Protein AF-A0A4W5M5T9-F1 (afdb_monomer_lite)

Foldseek 3Di:
DDPLQVVLLVQLLVCVVPPNPSSLVSQLPHPQNVSCVVNLVPDPLDLVSLLSQLLSLLVVLVCVVPVQPPDPDRCNVVDDSVVSSVVSLVVPVVDDDDDPSSVVSNVSSVVSVLLSVLLVLQVVCVVVVLPGDSVCCSPPLVSVLVSLLVQLLDPDPVSVVSSVVSCVVSVPDLLSNLLSNLLSLQAPPPDDLVVSVVVCVVVVSCVRNLVCLLVSVVSCVPRRVVRDFLQPLSNQLVSLVSSVSSVNQVNDPAPAGSVNSNVCSVQCVVQWHRQRNCQLQPQAHPNLVSCLVGDAPRCLQVVQVSQQRGFGHVGGTGHSVNSVVSNVVCCVPPNHPVVPDDPDD

Secondary structure (DSSP, 8-state):
--HHHHHHHHHHHHHTTT-HHHHHHHHHT-SSGGGGHHHHTTS---HHHHHHHHHHHHHHHHHHHS-GGGSTT-GGGGS-HHHHHHHHHHHHHH-----HHHHHHHHHHHHHHHHHHHHHHHHHHHHTT----HHHHHH-HHHHHHHHHHHHS-S-HHHHHHHHHHHHHTT--HHHHHHHHHHHHHHTS---HHHHHHHHHHTTTHHHHTT-HHHHHHHIIIIITTTS-TT-HHHHHHHHHHHHHTTGGGT--SSS-HHHHHHHHHHHTTT-SS--HHHHS-SSS-HHHHHGGG--TTTHHHHHTTGGGSB-TTSSB--HHHHHHHHHHHHHHH--TTT------

Sequence (345 aa):
MFPATEVLLQLASDAFPRDMTLALAYLLALPQVLDANRCFEKQSHSALSLQLAAYYYSLQIYNHLVPCLKANTHTLYRADPKELIRLVTQHVTAHSDWPADVEELIGQLQVYNERLTDLTQARVLQGLGRGVDIKRFSSDTHYKKHTILGLTETLDDSVWRISLSLAQRYSIPLWDIYMTHLEYLFTDSGLSTKDIEARVDTLALFDSLKSQPESFHSHMSKYVLTTVEGTDLPRLLYYYALLEECGCGSYCSSIITPDTHIKLLKKLRSVTTGLDYRKMTDEVSDPLVALEPVLTSQNVLSISKLANRLPRPGGGVVSASAVHATWLGKLFWRGDPQVFIYLPG

Structure (mmCIF, N/CA/C/O backbone):
data_AF-A0A4W5M5T9-F1
#
_entry.id   AF-A0A4W5M5T9-F1
#
loop_
_atom_site.group_PDB
_atom_site.id
_atom_site.type_symbol
_atom_site.label_atom_id
_atom_site.label_alt_id
_atom_site.label_comp_id
_atom_site.label_asym_id
_atom_site.label_entity_id
_atom_site.label_seq_id
_atom_site.pdbx_PDB_ins_code
_atom_site.Cartn_x
_atom_site.Cartn_y
_atom_site.Cartn_z
_atom_site.occupancy
_atom_site.B_iso_or_equiv
_atom_site.auth_seq_id
_atom_site.auth_comp_id
_atom_site.auth_asym_id
_atom_site.auth_atom_id
_atom_site.pdbx_PDB_model_num
ATOM 1 N N . MET A 1 1 ? 37.016 18.968 -31.644 1.00 50.75 1 MET A N 1
ATOM 2 C CA . MET A 1 1 ? 35.672 18.709 -32.200 1.00 50.75 1 MET A CA 1
ATOM 3 C C . MET A 1 1 ? 35.821 18.636 -33.714 1.00 50.75 1 MET A C 1
ATOM 5 O O . MET A 1 1 ? 36.300 19.603 -34.294 1.00 50.75 1 MET A O 1
ATOM 9 N N . PHE A 1 2 ? 35.558 17.483 -34.333 1.00 61.50 2 PHE A N 1
ATOM 10 C CA . PHE A 1 2 ? 35.730 17.317 -35.781 1.00 61.50 2 PHE A CA 1
ATOM 11 C C . PHE A 1 2 ? 34.498 17.873 -36.516 1.00 61.50 2 PHE A C 1
ATOM 13 O O . PHE A 1 2 ? 33.386 17.489 -36.158 1.00 61.50 2 PHE A O 1
ATOM 20 N N . PRO A 1 3 ? 34.650 18.722 -37.553 1.00 68.75 3 PRO A N 1
ATOM 21 C CA . PRO A 1 3 ? 33.516 19.251 -38.322 1.00 68.75 3 PRO A CA 1
ATOM 22 C C . PRO A 1 3 ? 32.615 18.149 -38.897 1.00 68.75 3 PRO A C 1
ATOM 24 O O . PRO A 1 3 ? 31.402 18.308 -38.975 1.00 68.75 3 PRO A O 1
ATOM 27 N N . ALA A 1 4 ? 33.211 17.003 -39.241 1.00 82.81 4 ALA A N 1
ATOM 28 C CA . ALA A 1 4 ? 32.500 15.835 -39.747 1.00 82.81 4 ALA A CA 1
ATOM 29 C C . ALA A 1 4 ? 31.521 15.229 -38.724 1.00 82.81 4 ALA A C 1
ATOM 31 O O . ALA A 1 4 ? 30.466 14.749 -39.124 1.00 82.81 4 ALA A O 1
ATOM 32 N N . THR A 1 5 ? 31.821 15.289 -37.420 1.00 88.62 5 THR A N 1
ATOM 33 C CA . THR A 1 5 ? 30.943 14.754 -36.367 1.00 88.62 5 THR A CA 1
ATOM 34 C C . THR A 1 5 ? 29.612 15.503 -36.323 1.00 88.62 5 THR A C 1
ATOM 36 O O . THR A 1 5 ? 28.560 14.874 -36.325 1.00 88.62 5 THR A O 1
ATOM 39 N N . GLU A 1 6 ? 29.634 16.839 -36.336 1.00 89.81 6 GLU A N 1
ATOM 40 C CA . GLU A 1 6 ? 28.400 17.641 -36.312 1.00 89.81 6 GLU A CA 1
ATOM 41 C C . GLU A 1 6 ? 27.557 17.425 -37.573 1.00 89.81 6 GLU A C 1
ATOM 43 O O . GLU A 1 6 ? 26.337 17.306 -37.488 1.00 89.81 6 GLU A O 1
ATOM 48 N N . VAL A 1 7 ? 28.207 17.304 -38.738 1.00 91.75 7 VAL A N 1
ATOM 49 C CA . VAL A 1 7 ? 27.519 17.008 -40.002 1.00 91.75 7 VAL A CA 1
ATOM 50 C C . VAL A 1 7 ? 26.844 15.637 -39.943 1.00 91.75 7 VAL A C 1
ATOM 52 O O . VAL A 1 7 ? 25.669 15.532 -40.282 1.00 91.75 7 VAL A O 1
ATOM 55 N N . LEU A 1 8 ? 27.540 14.597 -39.472 1.00 93.38 8 LEU A N 1
ATOM 56 C CA . LEU A 1 8 ? 26.969 13.252 -39.341 1.00 93.38 8 LEU A CA 1
ATOM 57 C C . LEU A 1 8 ? 25.811 13.208 -38.336 1.00 93.38 8 LEU A C 1
ATOM 59 O O . LEU A 1 8 ? 24.793 12.583 -38.618 1.00 93.38 8 LEU A O 1
ATOM 63 N N . LEU A 1 9 ? 25.922 13.903 -37.199 1.00 92.88 9 LEU A N 1
ATOM 64 C CA . LEU A 1 9 ? 24.844 13.987 -36.208 1.00 92.88 9 LEU A CA 1
ATOM 65 C C . LEU A 1 9 ? 23.609 14.722 -36.747 1.00 92.88 9 LEU A C 1
ATOM 67 O O . LEU A 1 9 ? 22.479 14.314 -36.459 1.00 92.88 9 LEU A O 1
ATOM 71 N N . GLN A 1 10 ? 23.811 15.784 -37.532 1.00 91.69 10 GLN A N 1
ATOM 72 C CA . GLN A 1 10 ? 22.720 16.512 -38.177 1.00 91.69 10 GLN A CA 1
ATOM 73 C C . GLN A 1 10 ? 22.044 15.648 -39.248 1.00 91.69 10 GLN A C 1
ATOM 75 O O . GLN A 1 10 ? 20.827 15.491 -39.218 1.00 91.69 10 GLN A O 1
ATOM 80 N N . LEU A 1 11 ? 22.827 15.005 -40.122 1.00 93.31 11 LEU A N 1
ATOM 81 C CA . LEU A 1 11 ? 22.313 14.085 -41.141 1.00 93.31 11 LEU A CA 1
ATOM 82 C C . LEU A 1 11 ? 21.548 12.910 -40.520 1.00 93.31 11 LEU A C 1
ATOM 84 O O . LEU A 1 11 ? 20.473 12.556 -41.000 1.00 93.31 11 LEU A O 1
ATOM 88 N N . ALA A 1 12 ? 22.062 12.334 -39.429 1.00 92.94 12 ALA A N 1
ATOM 89 C CA . ALA A 1 12 ? 21.373 11.286 -38.683 1.00 92.94 12 ALA A CA 1
ATOM 90 C C . ALA A 1 12 ? 20.037 11.781 -38.113 1.00 92.94 12 ALA A C 1
ATOM 92 O O . ALA A 1 12 ? 19.029 11.091 -38.247 1.00 92.94 12 ALA A O 1
ATOM 93 N N . SER A 1 13 ? 20.014 12.983 -37.527 1.00 90.44 13 SER A N 1
ATOM 94 C CA . SER A 1 13 ? 18.800 13.578 -36.952 1.00 90.44 13 SER A CA 1
ATOM 95 C C . SER A 1 13 ? 17.737 13.873 -38.013 1.00 90.44 13 SER A C 1
ATOM 97 O O . SER A 1 13 ? 16.559 13.605 -37.784 1.00 90.44 13 SER A O 1
ATOM 99 N N . ASP A 1 14 ? 18.151 14.373 -39.179 1.00 91.00 14 ASP A N 1
ATOM 100 C CA . ASP A 1 14 ? 17.257 14.698 -40.294 1.00 91.00 14 ASP A CA 1
ATOM 101 C C . ASP A 1 14 ? 16.721 13.436 -40.992 1.00 91.00 14 ASP A C 1
ATOM 103 O O . ASP A 1 14 ? 15.571 13.408 -41.445 1.00 91.00 14 ASP A O 1
ATOM 107 N N . ALA A 1 15 ? 17.531 12.372 -41.056 1.00 92.12 15 ALA A N 1
ATOM 108 C CA . ALA A 1 15 ? 17.136 11.079 -41.610 1.00 92.12 15 ALA A CA 1
ATOM 109 C C . ALA A 1 15 ? 16.221 10.288 -40.663 1.00 92.12 15 ALA A C 1
ATOM 111 O O . ALA A 1 15 ? 15.309 9.614 -41.136 1.00 92.12 15 ALA A O 1
ATOM 112 N N . PHE A 1 16 ? 16.398 10.407 -39.344 1.00 87.94 16 PHE A N 1
ATOM 113 C CA . PHE A 1 16 ? 15.690 9.621 -38.324 1.00 87.94 16 PHE A CA 1
ATOM 114 C C . PHE A 1 16 ? 14.165 9.476 -38.521 1.00 87.94 16 PHE A C 1
ATOM 116 O O . PHE A 1 16 ? 13.667 8.351 -38.430 1.00 87.94 16 PHE A O 1
ATOM 123 N N . PRO A 1 17 ? 13.388 10.546 -38.806 1.00 84.94 17 PRO A N 1
ATOM 124 C CA . PRO A 1 17 ? 11.941 10.424 -38.992 1.00 84.94 17 PRO A CA 1
ATOM 125 C C . PRO A 1 17 ? 11.520 9.766 -40.318 1.00 84.94 17 PRO A C 1
ATOM 127 O O . PRO A 1 17 ? 10.343 9.444 -40.469 1.00 84.94 17 PRO A O 1
ATOM 130 N N . ARG A 1 18 ? 12.430 9.605 -41.290 1.00 88.06 18 ARG A N 1
ATOM 131 C CA . ARG A 1 18 ? 12.118 9.160 -42.664 1.00 88.06 18 ARG A CA 1
ATOM 132 C C . ARG A 1 18 ? 12.785 7.839 -43.042 1.00 88.06 18 ARG A C 1
ATOM 134 O O . ARG A 1 18 ? 12.160 7.024 -43.710 1.00 88.06 18 ARG A O 1
ATOM 141 N N . ASP A 1 19 ? 14.032 7.642 -42.626 1.00 91.38 19 ASP A N 1
ATOM 142 C CA . ASP A 1 19 ? 14.858 6.480 -42.941 1.00 91.38 19 ASP A CA 1
ATOM 143 C C . ASP A 1 19 ? 15.819 6.178 -41.780 1.00 91.38 19 ASP A C 1
ATOM 145 O O . ASP A 1 19 ? 16.870 6.800 -41.604 1.00 91.38 19 ASP A O 1
ATOM 149 N N . MET A 1 20 ? 15.444 5.189 -40.970 1.00 88.00 20 MET A N 1
ATOM 150 C CA . MET A 1 20 ? 16.225 4.782 -39.803 1.00 88.00 20 MET A CA 1
ATOM 151 C C . MET A 1 20 ? 17.463 3.969 -40.157 1.00 88.00 20 MET A C 1
ATOM 153 O O . MET A 1 20 ? 18.418 3.954 -39.383 1.00 88.00 20 MET A O 1
ATOM 157 N N . THR A 1 21 ? 17.470 3.303 -41.311 1.00 89.75 21 THR A N 1
ATOM 158 C CA . THR A 1 21 ? 18.642 2.565 -41.780 1.00 89.75 21 THR A CA 1
ATOM 159 C C . THR A 1 21 ? 19.729 3.547 -42.196 1.00 89.75 21 THR A C 1
ATOM 161 O O . THR A 1 21 ? 20.884 3.382 -41.804 1.00 89.75 21 THR A O 1
ATOM 164 N N . LEU A 1 22 ? 19.353 4.609 -42.910 1.00 93.06 22 LEU A N 1
ATOM 165 C CA . LEU A 1 22 ? 20.263 5.691 -43.264 1.00 93.06 22 LEU A CA 1
ATOM 166 C C . LEU A 1 22 ? 20.738 6.463 -42.024 1.00 93.06 22 LEU A C 1
ATOM 168 O O . LEU A 1 22 ? 21.934 6.719 -41.888 1.00 93.06 22 LEU A O 1
ATOM 172 N N . ALA A 1 23 ? 19.835 6.770 -41.087 1.00 92.50 23 ALA A N 1
ATOM 173 C CA . ALA A 1 23 ? 20.210 7.393 -39.820 1.00 92.50 23 ALA A CA 1
ATOM 174 C C . ALA A 1 23 ? 21.226 6.536 -39.047 1.00 92.50 23 ALA A C 1
ATOM 176 O O . ALA A 1 23 ? 22.254 7.046 -38.605 1.00 92.50 23 ALA A O 1
ATOM 177 N N . LEU A 1 24 ? 20.988 5.224 -38.945 1.00 92.25 24 LEU A N 1
ATOM 178 C CA . LEU A 1 24 ? 21.917 4.290 -38.314 1.00 92.25 24 LEU A CA 1
ATOM 179 C C . LEU A 1 24 ? 23.272 4.260 -39.030 1.00 92.25 24 LEU A C 1
ATOM 181 O O . LEU A 1 24 ? 24.299 4.243 -38.361 1.00 92.25 24 LEU A O 1
ATOM 185 N N . ALA A 1 25 ? 23.296 4.291 -40.365 1.00 92.12 25 ALA A N 1
ATOM 186 C CA . ALA A 1 25 ? 24.540 4.326 -41.130 1.00 92.12 25 ALA A CA 1
ATOM 187 C C . ALA A 1 25 ? 25.377 5.579 -40.815 1.00 92.12 25 ALA A C 1
ATOM 189 O O . ALA A 1 25 ? 26.587 5.468 -40.618 1.00 92.12 25 ALA A O 1
ATOM 190 N N . TYR A 1 26 ? 24.744 6.752 -40.696 1.00 94.12 26 TYR A N 1
ATOM 191 C CA . TYR A 1 26 ? 25.433 7.976 -40.274 1.00 94.12 26 TYR A CA 1
ATOM 192 C C . TYR A 1 26 ? 25.963 7.888 -38.839 1.00 94.12 26 TYR A C 1
ATOM 194 O O . TYR A 1 26 ? 27.080 8.334 -38.582 1.00 94.12 26 TYR A O 1
ATOM 202 N N . LEU A 1 27 ? 25.205 7.279 -37.920 1.00 94.12 27 LEU A N 1
ATOM 203 C CA . LEU A 1 27 ? 25.645 7.072 -36.537 1.00 94.12 27 LEU A CA 1
ATOM 204 C C . LEU A 1 27 ? 26.811 6.078 -36.441 1.00 94.12 27 LEU A C 1
ATOM 206 O O . LEU A 1 27 ? 27.755 6.313 -35.696 1.00 94.12 27 LEU A O 1
ATOM 210 N N . LEU A 1 28 ? 26.789 4.991 -37.218 1.00 91.88 28 LEU A N 1
ATOM 211 C CA . LEU A 1 28 ? 27.887 4.017 -37.278 1.00 91.88 28 LEU A CA 1
ATOM 212 C C . LEU A 1 28 ? 29.172 4.611 -37.876 1.00 91.88 28 LEU A C 1
ATOM 214 O O . LEU A 1 28 ? 30.255 4.110 -37.593 1.00 91.88 28 LEU A O 1
ATOM 218 N N . ALA A 1 29 ? 29.062 5.674 -38.679 1.00 91.94 29 ALA A N 1
ATOM 219 C CA . ALA A 1 29 ? 30.199 6.389 -39.255 1.00 91.94 29 ALA A CA 1
ATOM 220 C C . ALA A 1 29 ? 30.823 7.434 -38.308 1.00 91.94 29 ALA A C 1
ATOM 222 O O . ALA A 1 29 ? 31.781 8.109 -38.694 1.00 91.94 29 ALA A O 1
ATOM 223 N N . LEU A 1 30 ? 30.289 7.609 -37.091 1.00 91.62 30 LEU A N 1
ATOM 224 C CA . LEU A 1 30 ? 30.818 8.578 -36.134 1.00 91.62 30 LEU A CA 1
ATOM 225 C C . LEU A 1 30 ? 32.242 8.200 -35.689 1.00 91.62 30 LEU A C 1
ATOM 227 O O . LEU A 1 30 ? 32.473 7.054 -35.306 1.00 91.62 30 LEU A O 1
ATOM 231 N N . PRO A 1 31 ? 33.188 9.162 -35.656 1.00 87.44 31 PRO A N 1
ATOM 232 C CA . PRO A 1 31 ? 34.538 8.909 -35.150 1.00 87.44 31 PRO A CA 1
ATOM 233 C C . PRO A 1 31 ? 34.566 8.506 -33.672 1.00 87.44 31 PRO A C 1
ATOM 235 O O . PRO A 1 31 ? 35.445 7.755 -33.265 1.00 87.44 31 PRO A O 1
ATOM 238 N N . GLN A 1 32 ? 33.618 9.023 -32.882 1.00 90.00 32 GLN A N 1
ATOM 239 C CA . GLN A 1 32 ? 33.448 8.689 -31.474 1.00 90.00 32 GLN A CA 1
ATOM 240 C C . GLN A 1 32 ? 32.067 8.076 -31.253 1.00 90.00 32 GLN A C 1
ATOM 242 O O . GLN A 1 32 ? 31.043 8.733 -31.435 1.00 90.00 32 GLN A O 1
ATOM 247 N N . VAL A 1 33 ? 32.045 6.812 -30.830 1.00 91.94 33 VAL A N 1
ATOM 248 C CA . VAL A 1 33 ? 30.826 5.988 -30.759 1.00 91.94 33 VAL A CA 1
ATOM 249 C C . VAL A 1 33 ? 29.768 6.593 -29.829 1.00 91.94 33 VAL A C 1
ATOM 251 O O . VAL A 1 33 ? 28.572 6.549 -30.130 1.00 91.94 33 VAL A O 1
ATOM 254 N N . LEU A 1 34 ? 30.200 7.187 -28.716 1.00 93.12 34 LEU A N 1
ATOM 255 C CA . LEU A 1 34 ? 29.316 7.768 -27.704 1.00 93.12 34 LEU A CA 1
ATOM 256 C C . LEU A 1 34 ? 28.638 9.073 -28.140 1.00 93.12 34 LEU A C 1
ATOM 258 O O . LEU A 1 34 ? 27.598 9.417 -27.578 1.00 93.12 34 LEU A O 1
ATOM 262 N N . ASP A 1 35 ? 29.146 9.761 -29.171 1.00 93.19 35 ASP A N 1
ATOM 263 C CA . ASP A 1 35 ? 28.518 10.988 -29.682 1.00 93.19 35 ASP A CA 1
ATOM 264 C C . ASP A 1 35 ? 27.102 10.731 -30.223 1.00 93.19 35 ASP A C 1
ATOM 266 O O . ASP A 1 35 ? 26.281 11.650 -30.266 1.00 93.19 35 ASP A O 1
ATOM 270 N N . ALA A 1 36 ? 26.776 9.477 -30.565 1.00 93.06 36 ALA A N 1
ATOM 271 C CA . ALA A 1 36 ? 25.442 9.066 -30.996 1.00 93.06 36 ALA A CA 1
ATOM 272 C C . ALA A 1 36 ? 24.338 9.414 -29.979 1.00 93.06 36 ALA A C 1
ATOM 274 O O . ALA A 1 36 ? 23.204 9.684 -30.382 1.00 93.06 36 ALA A O 1
ATOM 275 N N . ASN A 1 37 ? 24.661 9.506 -28.681 1.00 91.94 37 ASN A N 1
ATOM 276 C CA . ASN A 1 37 ? 23.717 9.951 -27.652 1.00 91.94 37 ASN A CA 1
ATOM 277 C C . ASN A 1 37 ? 23.141 11.334 -27.939 1.00 91.94 37 ASN A C 1
ATOM 279 O O . ASN A 1 37 ? 21.941 11.542 -27.782 1.00 91.94 37 ASN A O 1
ATOM 283 N N . ARG A 1 38 ? 23.953 12.255 -28.469 1.00 90.94 38 ARG A N 1
ATOM 284 C CA . ARG A 1 38 ? 23.501 13.609 -28.826 1.00 90.94 38 ARG A CA 1
ATOM 285 C C . ARG A 1 38 ? 22.416 13.591 -29.901 1.00 90.94 38 ARG A C 1
ATOM 287 O O . ARG A 1 38 ? 21.638 14.539 -29.991 1.00 90.94 38 ARG A O 1
ATOM 294 N N . CYS A 1 39 ? 22.383 12.549 -30.734 1.00 91.38 39 CYS A N 1
ATOM 295 C CA . CYS A 1 39 ? 21.305 12.317 -31.686 1.00 91.38 39 CYS A CA 1
ATOM 296 C C . CYS A 1 39 ? 20.103 11.680 -30.983 1.00 91.38 39 CYS A C 1
ATOM 298 O O . CYS A 1 39 ? 19.017 12.249 -31.037 1.00 91.38 39 CYS A O 1
ATOM 300 N N . PHE A 1 40 ? 20.286 10.546 -30.295 1.00 91.25 40 PHE A N 1
ATOM 301 C CA . PHE A 1 40 ? 19.192 9.800 -29.658 1.00 91.25 40 PHE A CA 1
ATOM 302 C C . PHE A 1 40 ? 18.423 10.606 -28.601 1.00 91.25 40 PHE A C 1
ATOM 304 O O . PHE A 1 40 ? 17.202 10.491 -28.526 1.00 91.25 40 PHE A O 1
ATOM 311 N N . GLU A 1 41 ? 19.096 11.465 -27.834 1.00 87.12 41 GLU A N 1
ATOM 312 C CA . GLU A 1 41 ? 18.471 12.336 -26.828 1.00 87.12 41 GLU A CA 1
ATOM 313 C C . GLU A 1 41 ? 17.586 13.429 -27.435 1.00 87.12 41 GLU A C 1
ATOM 315 O O . GLU A 1 41 ? 16.629 13.868 -26.800 1.00 87.12 41 GLU A O 1
ATOM 320 N N . LYS A 1 42 ? 17.869 13.856 -28.672 1.00 86.31 42 LYS A N 1
ATOM 321 C CA . LYS A 1 42 ? 17.029 14.819 -29.401 1.00 86.31 42 LYS A CA 1
ATOM 322 C C . LYS A 1 42 ? 15.798 14.165 -30.025 1.00 86.31 42 LYS A C 1
ATOM 324 O O . LYS A 1 42 ? 14.851 14.867 -30.378 1.00 86.31 42 LYS A O 1
ATOM 329 N N . GLN A 1 43 ? 15.811 12.843 -30.202 1.00 83.06 43 GLN A N 1
ATOM 330 C CA . GLN A 1 43 ? 14.704 12.129 -30.827 1.00 83.06 43 GLN A CA 1
ATOM 331 C C . GLN A 1 43 ? 13.530 11.958 -29.867 1.00 83.06 43 GLN A C 1
ATOM 333 O O . GLN A 1 43 ? 13.672 11.922 -28.646 1.00 83.06 43 GLN A O 1
ATOM 338 N N . SER A 1 44 ? 12.336 11.780 -30.435 1.00 70.88 44 SER A N 1
ATOM 339 C CA . SER A 1 44 ? 11.172 11.388 -29.640 1.00 70.88 44 SER A CA 1
ATOM 340 C C . SER A 1 44 ? 11.444 10.073 -28.892 1.00 70.88 44 SER A C 1
ATOM 342 O O . SER A 1 44 ? 11.972 9.120 -29.474 1.00 70.88 44 SER A O 1
ATOM 344 N N . HIS A 1 45 ? 11.039 9.996 -27.618 1.00 76.19 45 HIS A N 1
ATOM 345 C CA . HIS A 1 45 ? 11.090 8.780 -26.790 1.00 76.19 45 HIS A CA 1
ATOM 346 C C . HIS A 1 45 ? 10.055 7.733 -27.245 1.00 76.19 45 HIS A C 1
ATOM 348 O O . HIS A 1 45 ? 9.163 7.321 -26.504 1.00 76.19 45 HIS A O 1
ATOM 354 N N . SER A 1 46 ? 10.132 7.339 -28.513 1.00 85.25 46 SER A N 1
ATOM 355 C CA . SER A 1 46 ? 9.333 6.276 -29.104 1.00 85.25 46 SER A CA 1
ATOM 356 C C . SER A 1 46 ? 10.017 4.924 -28.904 1.00 85.25 46 SER A C 1
ATOM 358 O O . SER A 1 46 ? 11.240 4.839 -28.792 1.00 85.25 46 SER A O 1
ATOM 360 N N . ALA A 1 47 ? 9.224 3.848 -28.911 1.00 86.94 47 ALA A N 1
ATOM 361 C CA . ALA A 1 47 ? 9.753 2.487 -28.805 1.00 86.94 47 ALA A CA 1
ATOM 362 C C . ALA A 1 47 ? 10.786 2.198 -29.899 1.00 86.94 47 ALA A C 1
ATOM 364 O O . ALA A 1 47 ? 11.819 1.601 -29.625 1.00 86.94 47 ALA A O 1
ATOM 365 N N . LEU A 1 48 ? 10.532 2.695 -31.108 1.00 88.75 48 LEU A N 1
ATOM 366 C CA . LEU A 1 48 ? 11.398 2.494 -32.257 1.00 88.75 48 LEU A CA 1
ATOM 367 C C . LEU A 1 48 ? 12.744 3.227 -32.103 1.00 88.75 48 LEU A C 1
ATOM 369 O O . LEU A 1 48 ? 13.786 2.646 -32.385 1.00 88.75 48 LEU A O 1
ATOM 373 N N . SER A 1 49 ? 12.737 4.456 -31.572 1.00 90.00 49 SER A N 1
ATOM 374 C CA . SER A 1 49 ? 13.970 5.202 -31.278 1.00 90.00 49 SER A CA 1
ATOM 375 C C . SER A 1 49 ? 14.839 4.496 -30.230 1.00 90.00 49 SER A C 1
ATOM 377 O O . SER A 1 49 ? 16.040 4.318 -30.422 1.00 90.00 49 SER A O 1
ATOM 379 N N . LEU A 1 50 ? 14.216 4.016 -29.148 1.00 91.88 50 LEU A N 1
ATOM 380 C CA . LEU A 1 50 ? 14.907 3.295 -28.074 1.00 91.88 50 LEU A CA 1
ATOM 381 C C . LEU A 1 50 ? 15.442 1.932 -28.542 1.00 91.88 50 LEU A C 1
ATOM 383 O O . LEU A 1 50 ? 16.556 1.556 -28.186 1.00 91.88 50 LEU A O 1
ATOM 387 N N . GLN A 1 51 ? 14.681 1.214 -29.375 1.00 92.19 51 GLN A N 1
ATOM 388 C CA . GLN A 1 51 ? 15.128 -0.032 -30.005 1.00 92.19 51 GLN A CA 1
ATOM 389 C C . GLN A 1 51 ? 16.322 0.197 -30.934 1.00 92.19 51 GLN A C 1
ATOM 391 O O . GLN A 1 51 ? 17.269 -0.585 -30.903 1.00 92.19 51 GLN A O 1
ATOM 396 N N . LEU A 1 52 ? 16.305 1.273 -31.729 1.00 93.06 52 LEU A N 1
ATOM 397 C CA . LEU A 1 52 ? 17.415 1.611 -32.617 1.00 93.06 52 LEU A CA 1
ATOM 398 C C . LEU A 1 52 ? 18.683 1.966 -31.831 1.00 93.06 52 LEU A C 1
ATOM 400 O O . LEU A 1 52 ? 19.768 1.535 -32.211 1.00 93.06 52 LEU A O 1
ATOM 404 N N . ALA A 1 53 ? 18.550 2.690 -30.716 1.00 94.44 53 ALA A N 1
ATOM 405 C CA . ALA A 1 53 ? 19.666 2.988 -29.822 1.00 94.44 53 ALA A CA 1
ATOM 406 C C . ALA A 1 53 ? 20.252 1.717 -29.185 1.00 94.44 53 ALA A C 1
ATOM 408 O O . ALA A 1 53 ? 21.460 1.493 -29.257 1.00 94.44 53 ALA A O 1
ATOM 409 N N . ALA A 1 54 ? 19.406 0.837 -28.637 1.00 94.81 54 ALA A N 1
ATOM 410 C CA . ALA A 1 54 ? 19.844 -0.449 -28.091 1.00 94.81 54 ALA A CA 1
ATOM 411 C C . ALA A 1 54 ? 20.535 -1.317 -29.157 1.00 94.81 54 ALA A C 1
ATOM 413 O O . ALA A 1 54 ? 21.562 -1.942 -28.887 1.00 94.81 54 ALA A O 1
ATOM 414 N N . TYR A 1 55 ? 20.019 -1.319 -30.388 1.00 94.62 55 TYR A N 1
ATOM 415 C CA . TYR A 1 55 ? 20.636 -2.020 -31.510 1.00 94.62 55 TYR A CA 1
ATOM 416 C C . TYR A 1 55 ? 21.998 -1.426 -31.885 1.00 94.62 55 TYR A C 1
ATOM 418 O O . TYR A 1 55 ? 22.965 -2.171 -32.023 1.00 94.62 55 TYR A O 1
ATOM 426 N N . TYR A 1 56 ? 22.100 -0.098 -31.987 1.00 95.12 56 TYR A N 1
ATOM 427 C CA . TYR A 1 56 ? 23.351 0.607 -32.264 1.00 95.12 56 TYR A CA 1
ATOM 428 C C . TYR A 1 56 ? 24.443 0.249 -31.249 1.00 95.12 56 TYR A C 1
ATOM 430 O O . TYR A 1 56 ? 25.523 -0.185 -31.645 1.00 95.12 56 TYR A O 1
ATOM 438 N N . TYR A 1 57 ? 24.164 0.351 -29.946 1.00 95.81 57 TYR A N 1
ATOM 439 C CA . TYR A 1 57 ? 25.156 0.003 -28.923 1.00 95.81 57 TYR A CA 1
ATOM 440 C C . TYR A 1 57 ? 25.488 -1.489 -28.923 1.00 95.81 57 TYR A C 1
ATOM 442 O O . TYR A 1 57 ? 26.648 -1.854 -28.756 1.00 95.81 57 TYR A O 1
ATOM 450 N N . SER A 1 58 ? 24.507 -2.353 -29.198 1.00 93.62 58 SER A N 1
ATOM 451 C CA . SER A 1 58 ? 24.746 -3.796 -29.329 1.00 93.62 58 SER A CA 1
ATOM 452 C C . SER A 1 58 ? 25.681 -4.121 -30.500 1.00 93.62 58 SER A C 1
ATOM 454 O O . SER A 1 58 ? 26.571 -4.954 -30.354 1.00 93.62 58 SER A O 1
ATOM 456 N N . LEU A 1 59 ? 25.526 -3.441 -31.643 1.00 91.88 59 LEU A N 1
ATOM 457 C CA . LEU A 1 59 ? 26.427 -3.561 -32.796 1.00 91.88 59 LEU A CA 1
ATOM 458 C C . LEU A 1 59 ? 27.849 -3.108 -32.460 1.00 91.88 59 LEU A C 1
ATOM 460 O O . LEU A 1 59 ? 28.808 -3.789 -32.820 1.00 91.88 59 LEU A O 1
ATOM 464 N N . GLN A 1 60 ? 27.981 -1.974 -31.772 1.00 92.00 60 GLN A N 1
ATOM 465 C CA . GLN A 1 60 ? 29.281 -1.411 -31.414 1.00 92.00 60 GLN A CA 1
ATOM 466 C C . GLN A 1 60 ? 30.017 -2.316 -30.423 1.00 92.00 60 GLN A C 1
ATOM 468 O O . GLN A 1 60 ? 31.149 -2.710 -30.690 1.00 92.00 60 GLN A O 1
ATOM 473 N N . ILE A 1 61 ? 29.347 -2.756 -29.351 1.00 91.62 61 ILE A N 1
ATOM 474 C CA . ILE A 1 61 ? 29.901 -3.732 -28.400 1.00 91.62 61 ILE A CA 1
ATOM 475 C C . ILE A 1 61 ? 30.329 -4.998 -29.141 1.00 91.62 61 ILE A C 1
ATOM 477 O O . ILE A 1 61 ? 31.460 -5.451 -28.991 1.00 91.62 61 ILE A O 1
ATOM 481 N N . TYR A 1 62 ? 29.460 -5.551 -29.990 1.00 88.31 62 TYR A N 1
ATOM 482 C CA . TYR A 1 62 ? 29.793 -6.758 -30.737 1.00 88.31 62 TYR A CA 1
ATOM 483 C C . TYR A 1 62 ? 31.036 -6.567 -31.617 1.00 88.31 62 TYR A C 1
ATOM 485 O O . TYR A 1 62 ? 31.900 -7.438 -31.635 1.00 88.31 62 TYR A O 1
ATOM 493 N N . ASN A 1 63 ? 31.153 -5.442 -32.324 1.00 86.19 63 ASN A N 1
ATOM 494 C CA . ASN A 1 63 ? 32.308 -5.155 -33.175 1.00 86.19 63 ASN A CA 1
ATOM 495 C C . ASN A 1 63 ? 33.614 -4.997 -32.371 1.00 86.19 63 ASN A C 1
ATOM 497 O O . ASN A 1 63 ? 34.667 -5.425 -32.841 1.00 86.19 63 ASN A O 1
ATOM 501 N N . HIS A 1 64 ? 33.553 -4.442 -31.155 1.00 85.12 64 HIS A N 1
ATOM 502 C CA . HIS A 1 64 ? 34.701 -4.398 -30.240 1.00 85.12 64 HIS A CA 1
ATOM 503 C C . HIS A 1 64 ? 35.124 -5.805 -29.780 1.00 85.12 64 HIS A C 1
ATOM 505 O O . HIS A 1 64 ? 36.316 -6.103 -29.728 1.00 85.12 64 HIS A O 1
ATOM 511 N N . LEU A 1 65 ? 34.161 -6.687 -29.485 1.00 81.12 65 LEU A N 1
ATOM 512 C CA . LEU A 1 65 ? 34.427 -8.053 -29.012 1.00 81.12 65 LEU A CA 1
ATOM 513 C C . LEU A 1 65 ? 34.876 -9.004 -30.133 1.00 81.12 65 LEU A C 1
ATOM 515 O O . LEU A 1 65 ? 35.740 -9.856 -29.929 1.00 81.12 65 LEU A O 1
ATOM 519 N N . VAL A 1 66 ? 34.288 -8.869 -31.323 1.00 76.62 66 VAL A N 1
ATOM 520 C CA . VAL A 1 66 ? 34.584 -9.671 -32.514 1.00 76.62 66 VAL A CA 1
ATOM 521 C C . VAL A 1 66 ? 34.652 -8.738 -33.728 1.00 76.62 66 VAL A C 1
ATOM 523 O O . VAL A 1 66 ? 33.628 -8.478 -34.366 1.00 76.62 66 VAL A O 1
ATOM 526 N N . PRO A 1 67 ? 35.853 -8.251 -34.098 1.00 64.88 67 PRO A N 1
ATOM 527 C CA . PRO A 1 67 ? 36.016 -7.351 -35.234 1.00 64.88 67 PRO A CA 1
ATOM 528 C C . PRO A 1 67 ? 35.518 -7.996 -36.533 1.00 64.88 67 PRO A C 1
ATOM 530 O O . PRO A 1 67 ? 36.083 -8.982 -37.021 1.00 64.88 67 PRO A O 1
ATOM 533 N N . CYS A 1 68 ? 34.459 -7.433 -37.117 1.00 58.28 68 CYS A N 1
ATOM 534 C CA . CYS A 1 68 ? 33.678 -8.057 -38.193 1.00 58.28 68 CYS A CA 1
ATOM 535 C C . CYS A 1 68 ? 34.367 -8.080 -39.574 1.00 58.28 68 CYS A C 1
ATOM 537 O O . CYS A 1 68 ? 33.828 -8.634 -40.530 1.00 58.28 68 CYS A O 1
ATOM 539 N N . LEU A 1 69 ? 35.577 -7.525 -39.689 1.00 55.09 69 LEU A N 1
ATOM 540 C CA . LEU A 1 69 ? 36.292 -7.300 -40.955 1.00 55.09 69 LEU A CA 1
ATOM 541 C C . LEU A 1 69 ? 37.050 -8.522 -41.508 1.00 55.09 69 LEU A C 1
ATOM 543 O O . LEU A 1 69 ? 37.661 -8.427 -42.569 1.00 55.09 69 LEU A O 1
ATOM 547 N N . LYS A 1 70 ? 37.038 -9.673 -40.820 1.00 54.81 70 LYS A N 1
ATOM 548 C CA . LYS A 1 70 ? 37.815 -10.860 -41.239 1.00 54.81 70 LYS A CA 1
ATOM 549 C C . LYS A 1 70 ? 37.079 -11.813 -42.195 1.00 54.81 70 LYS A C 1
ATOM 551 O O . LYS A 1 70 ? 37.720 -12.703 -42.746 1.00 54.81 70 LYS A O 1
ATOM 556 N N . ALA A 1 71 ? 35.769 -11.655 -42.412 1.00 56.88 71 ALA A N 1
ATOM 557 C CA . ALA A 1 71 ? 34.977 -12.546 -43.268 1.00 56.88 71 ALA A CA 1
ATOM 558 C C . ALA A 1 71 ? 34.039 -11.769 -44.207 1.00 56.88 71 ALA A C 1
ATOM 560 O O . ALA A 1 71 ? 33.322 -10.876 -43.766 1.00 56.88 71 ALA A O 1
ATOM 561 N N . ASN A 1 72 ? 33.979 -12.168 -45.486 1.00 53.50 72 ASN A N 1
ATOM 562 C CA . ASN A 1 72 ? 33.185 -11.491 -46.528 1.00 53.50 72 ASN A CA 1
ATOM 563 C C . ASN A 1 72 ? 31.662 -11.493 -46.278 1.00 53.50 72 ASN A C 1
ATOM 565 O O . ASN A 1 72 ? 30.944 -10.719 -46.903 1.00 53.50 72 ASN A O 1
ATOM 569 N N . THR A 1 73 ? 31.154 -12.329 -45.365 1.00 58.69 73 THR A N 1
ATOM 570 C CA . THR A 1 73 ? 29.763 -12.270 -44.887 1.00 58.69 73 THR A CA 1
ATOM 571 C C . THR A 1 73 ? 29.707 -12.617 -43.402 1.00 58.69 73 THR A C 1
ATOM 573 O O . THR A 1 73 ? 29.522 -13.780 -43.037 1.00 58.69 73 THR A O 1
ATOM 576 N N . HIS A 1 74 ? 29.897 -11.620 -42.539 1.00 65.12 74 HIS A N 1
ATOM 577 C CA . HIS A 1 74 ? 29.793 -11.803 -41.093 1.00 65.12 74 HIS A CA 1
ATOM 578 C C . HIS A 1 74 ? 28.344 -12.127 -40.682 1.00 65.12 74 HIS A C 1
ATOM 580 O O . HIS A 1 74 ? 27.400 -11.514 -41.184 1.00 65.12 74 HIS A O 1
ATOM 586 N N . THR A 1 75 ? 28.153 -13.071 -39.753 1.00 69.06 75 THR A N 1
ATOM 587 C CA . THR A 1 75 ? 26.825 -13.500 -39.254 1.00 69.06 75 THR A CA 1
ATOM 588 C C . THR A 1 75 ? 26.028 -12.360 -38.621 1.00 69.06 75 THR A C 1
ATOM 590 O O . THR A 1 75 ? 24.803 -12.373 -38.673 1.00 69.06 75 THR A O 1
ATOM 593 N N . LEU A 1 76 ? 26.724 -11.343 -38.110 1.00 68.88 76 LEU A N 1
ATOM 594 C CA . LEU A 1 76 ? 26.157 -10.095 -37.586 1.00 68.88 76 LEU A CA 1
ATOM 595 C C . LEU A 1 76 ? 25.193 -9.414 -38.571 1.00 68.88 76 LEU A C 1
ATOM 597 O O . LEU A 1 76 ? 24.117 -9.001 -38.164 1.00 68.88 76 LEU A O 1
ATOM 601 N N . TYR A 1 77 ? 25.517 -9.369 -39.869 1.00 67.75 77 TYR A N 1
ATOM 602 C CA . TYR A 1 77 ? 24.653 -8.741 -40.882 1.00 67.75 77 TYR A CA 1
ATOM 603 C C . TYR A 1 77 ? 23.444 -9.602 -41.280 1.00 67.75 77 TYR A C 1
ATOM 605 O O . TYR A 1 77 ? 22.612 -9.170 -42.073 1.00 67.75 77 TYR A O 1
ATOM 613 N N . ARG A 1 78 ? 23.362 -10.835 -40.767 1.00 74.25 78 ARG A N 1
ATOM 614 C CA . ARG A 1 78 ? 22.241 -11.765 -40.974 1.00 74.25 78 ARG A CA 1
ATOM 615 C C . ARG A 1 78 ? 21.401 -11.960 -39.713 1.00 74.25 78 ARG A C 1
ATOM 617 O O . ARG A 1 78 ? 20.361 -12.608 -39.789 1.00 74.25 78 ARG A O 1
ATOM 624 N N . ALA A 1 79 ? 21.866 -11.465 -38.568 1.00 79.31 79 ALA A N 1
ATOM 625 C CA . ALA A 1 79 ? 21.158 -11.593 -37.308 1.00 79.31 79 ALA A CA 1
ATOM 626 C C . ALA A 1 79 ? 19.972 -10.627 -37.276 1.00 79.31 79 ALA A C 1
ATOM 628 O O . ALA A 1 79 ? 20.086 -9.468 -37.675 1.00 79.31 79 ALA A O 1
ATOM 629 N N . ASP A 1 80 ? 18.838 -11.105 -36.769 1.00 86.75 80 ASP A N 1
ATOM 630 C CA . ASP A 1 80 ? 17.720 -10.226 -36.454 1.00 86.75 80 ASP A CA 1
ATOM 631 C C . ASP A 1 80 ? 18.149 -9.219 -35.364 1.00 86.75 80 ASP A C 1
ATOM 633 O O . ASP A 1 80 ? 18.776 -9.634 -34.379 1.00 86.75 80 ASP A O 1
ATOM 637 N N . PRO A 1 81 ? 17.823 -7.917 -35.489 1.00 89.06 81 PRO A N 1
ATOM 638 C CA . PRO A 1 81 ? 18.213 -6.904 -34.509 1.00 89.06 81 PRO A CA 1
ATOM 639 C C . PRO A 1 81 ? 17.834 -7.248 -33.066 1.00 89.06 81 PRO A C 1
ATOM 641 O O . PRO A 1 81 ? 18.615 -6.998 -32.147 1.00 89.06 81 PRO A O 1
ATOM 644 N N . LYS A 1 82 ? 16.663 -7.864 -32.852 1.00 90.00 82 LYS A N 1
ATOM 645 C CA . LYS A 1 82 ? 16.205 -8.279 -31.520 1.00 90.00 82 LYS A CA 1
ATOM 646 C C . LYS A 1 82 ? 17.092 -9.381 -30.955 1.00 90.00 82 LYS A C 1
ATOM 648 O O . LYS A 1 82 ? 17.406 -9.364 -29.766 1.00 90.00 82 LYS A O 1
ATOM 653 N N . GLU A 1 83 ? 17.490 -10.325 -31.800 1.00 89.19 83 GLU A N 1
ATOM 654 C CA . GLU A 1 83 ? 18.346 -11.435 -31.397 1.00 89.19 83 GLU A CA 1
ATOM 655 C C . GLU A 1 83 ? 19.770 -10.962 -31.095 1.00 89.19 83 GLU A C 1
ATOM 657 O O . GLU A 1 83 ? 20.354 -11.399 -30.105 1.00 89.19 83 GLU A O 1
ATOM 662 N N . LEU A 1 84 ? 20.300 -10.005 -31.867 1.00 89.75 84 LEU A N 1
ATOM 663 C CA . LEU A 1 84 ? 21.598 -9.401 -31.566 1.00 89.75 84 LEU A CA 1
ATOM 664 C C . LEU A 1 84 ? 21.585 -8.684 -30.211 1.00 89.75 84 LEU A C 1
ATOM 666 O O . LEU A 1 84 ? 22.466 -8.940 -29.392 1.00 89.75 84 LEU A O 1
ATOM 670 N N . ILE A 1 85 ? 20.581 -7.834 -29.955 1.00 92.06 85 ILE A N 1
ATOM 671 C CA . ILE A 1 85 ? 20.432 -7.153 -28.657 1.00 92.06 85 ILE A CA 1
ATOM 672 C C . ILE A 1 85 ? 20.384 -8.189 -27.532 1.00 92.06 85 ILE A C 1
ATOM 674 O O . ILE A 1 85 ? 21.129 -8.082 -26.560 1.00 92.06 85 ILE A O 1
ATOM 678 N N . ARG A 1 86 ? 19.559 -9.234 -27.682 1.00 91.12 86 ARG A N 1
ATOM 679 C CA . ARG A 1 86 ? 19.411 -10.299 -26.682 1.00 91.12 86 ARG A CA 1
ATOM 680 C C . ARG A 1 86 ? 20.740 -10.999 -26.387 1.00 91.12 86 ARG A C 1
ATOM 682 O O . ARG A 1 86 ? 21.080 -11.176 -25.219 1.00 91.12 86 ARG A O 1
ATOM 689 N N . LEU A 1 87 ? 21.475 -11.401 -27.425 1.00 89.81 87 LEU A N 1
ATOM 690 C CA . LEU A 1 87 ? 22.754 -12.105 -27.298 1.00 89.81 87 LEU A CA 1
ATOM 691 C C . LEU A 1 87 ? 23.819 -11.232 -26.634 1.00 89.81 87 LEU A C 1
ATOM 693 O O . LEU A 1 87 ? 24.491 -11.693 -25.713 1.00 89.81 87 LEU A O 1
ATOM 697 N N . VAL A 1 88 ? 23.949 -9.977 -27.072 1.00 90.75 88 VAL A N 1
ATOM 698 C CA . VAL A 1 88 ? 24.933 -9.044 -26.513 1.00 90.75 88 VAL A CA 1
ATOM 699 C C . VAL A 1 88 ? 24.598 -8.731 -25.061 1.00 90.75 88 VAL A C 1
ATOM 701 O O . VAL A 1 88 ? 25.469 -8.886 -24.213 1.00 90.75 88 VAL A O 1
ATOM 704 N N . THR A 1 89 ? 23.343 -8.386 -24.743 1.00 91.56 89 THR A N 1
ATOM 705 C CA . THR A 1 89 ? 22.909 -8.151 -23.357 1.00 91.56 89 THR A CA 1
ATOM 706 C C . THR A 1 89 ? 23.188 -9.367 -22.471 1.00 91.56 89 THR A C 1
ATOM 708 O O . THR A 1 89 ? 23.787 -9.218 -21.413 1.00 91.56 89 THR A O 1
ATOM 711 N N . GLN A 1 90 ? 22.844 -10.582 -22.913 1.00 89.75 90 GLN A N 1
ATOM 712 C CA . GLN A 1 90 ? 23.128 -11.799 -22.146 1.00 89.75 90 GLN A CA 1
ATOM 713 C C . GLN A 1 90 ? 24.635 -11.996 -21.907 1.00 89.75 90 GLN A C 1
ATOM 715 O O . GLN A 1 90 ? 25.036 -12.377 -20.809 1.00 89.75 90 GLN A O 1
ATOM 720 N N . HIS A 1 91 ? 25.467 -11.740 -22.918 1.00 89.69 91 HIS A N 1
ATOM 721 C CA . HIS A 1 91 ? 26.912 -11.922 -22.827 1.00 89.69 91 HIS A CA 1
ATOM 722 C C . HIS A 1 91 ? 27.568 -10.934 -21.856 1.00 89.69 91 HIS A C 1
ATOM 724 O O . HIS A 1 91 ? 28.344 -11.360 -20.999 1.00 89.69 91 HIS A O 1
ATOM 730 N N . VAL A 1 92 ? 27.221 -9.646 -21.954 1.00 91.12 92 VAL A N 1
ATOM 731 C CA . VAL A 1 92 ? 27.810 -8.587 -21.117 1.00 91.12 92 VAL A CA 1
ATOM 732 C C . VAL A 1 92 ? 27.314 -8.617 -19.675 1.00 91.12 92 VAL A C 1
ATOM 734 O O . VAL A 1 92 ? 28.021 -8.157 -18.791 1.00 91.12 92 VAL A O 1
ATOM 737 N N . THR A 1 93 ? 26.133 -9.188 -19.413 1.00 88.62 93 THR A N 1
ATOM 738 C CA . THR A 1 93 ? 25.648 -9.431 -18.043 1.00 88.62 93 THR A CA 1
ATOM 739 C C . THR A 1 93 ? 26.287 -10.670 -17.406 1.00 88.62 93 THR A C 1
ATOM 741 O O . THR A 1 93 ? 26.395 -10.737 -16.186 1.00 88.62 93 THR A O 1
ATOM 744 N N . ALA A 1 94 ? 26.702 -11.661 -18.203 1.00 88.06 94 ALA A N 1
ATOM 745 C CA . ALA A 1 94 ? 27.282 -12.910 -17.698 1.00 88.06 94 ALA A CA 1
ATOM 746 C C . ALA A 1 94 ? 28.788 -12.829 -17.381 1.00 88.06 94 ALA A C 1
ATOM 748 O O . ALA A 1 94 ? 29.306 -13.727 -16.720 1.00 88.06 94 ALA A O 1
ATOM 749 N N . HIS A 1 95 ? 29.484 -11.794 -17.855 1.00 85.19 95 HIS A N 1
ATOM 750 C CA . HIS A 1 95 ? 30.923 -11.608 -17.654 1.00 85.19 95 HIS A CA 1
ATOM 751 C C . HIS A 1 95 ? 31.209 -10.237 -17.035 1.00 85.19 95 HIS A C 1
ATOM 753 O O . HIS A 1 95 ? 30.477 -9.276 -17.270 1.00 85.19 95 HIS A O 1
ATOM 759 N N . SER A 1 96 ? 32.293 -10.161 -16.269 1.00 85.19 96 SER A N 1
ATOM 760 C CA . SER A 1 96 ? 32.828 -8.946 -15.651 1.00 85.19 96 SER A CA 1
ATOM 761 C C . SER A 1 96 ? 34.152 -8.528 -16.304 1.00 85.19 96 SER A C 1
ATOM 763 O O . SER A 1 96 ? 34.638 -9.202 -17.213 1.00 85.19 96 SER A O 1
ATOM 765 N N . ASP A 1 97 ? 34.739 -7.429 -15.820 1.00 87.38 97 ASP A N 1
ATOM 766 C CA . ASP A 1 97 ? 36.106 -6.992 -16.152 1.00 87.38 97 ASP A CA 1
ATOM 767 C C . ASP A 1 97 ? 36.296 -6.552 -17.613 1.00 87.38 97 ASP A C 1
ATOM 769 O O . ASP A 1 97 ? 37.294 -6.855 -18.273 1.00 87.38 97 ASP A O 1
ATOM 773 N N . TRP A 1 98 ? 35.312 -5.813 -18.125 1.00 90.12 98 TRP A N 1
ATOM 774 C CA . TRP A 1 98 ? 35.363 -5.230 -19.460 1.00 90.12 98 TRP A CA 1
ATOM 775 C C . TRP A 1 98 ? 36.391 -4.090 -19.549 1.00 90.12 98 TRP A C 1
ATOM 777 O O . TRP A 1 98 ? 36.571 -3.342 -18.588 1.00 90.12 98 TRP A O 1
ATOM 787 N N . PRO A 1 99 ? 37.051 -3.905 -20.707 1.00 91.00 99 PRO A N 1
ATOM 788 C CA . PRO A 1 99 ? 37.805 -2.687 -20.988 1.00 91.00 99 PRO A CA 1
ATOM 789 C C . PRO A 1 99 ? 36.934 -1.434 -20.817 1.00 91.00 99 PRO A C 1
ATOM 791 O O . PRO A 1 99 ? 35.749 -1.467 -21.148 1.00 91.00 99 PRO A O 1
ATOM 794 N N . ALA A 1 100 ? 37.520 -0.329 -20.345 1.00 90.00 100 ALA A N 1
ATOM 795 C CA . ALA A 1 100 ? 36.779 0.892 -20.007 1.00 90.00 100 ALA A CA 1
ATOM 796 C C . ALA A 1 100 ? 35.942 1.448 -21.178 1.00 90.00 100 ALA A C 1
ATOM 798 O O . ALA A 1 100 ? 34.821 1.910 -20.980 1.00 90.00 100 ALA A O 1
ATOM 799 N N . ASP A 1 101 ? 36.453 1.356 -22.408 1.00 88.12 101 ASP A N 1
ATOM 800 C CA . ASP A 1 101 ? 35.739 1.764 -23.622 1.00 88.12 101 ASP A CA 1
ATOM 801 C C . ASP A 1 101 ? 34.500 0.897 -23.888 1.00 88.12 101 ASP A C 1
ATOM 803 O O . ASP A 1 101 ? 33.456 1.409 -24.283 1.00 88.12 101 ASP A O 1
ATOM 807 N N . VAL A 1 102 ? 34.582 -0.410 -23.631 1.00 90.50 102 VAL A N 1
ATOM 808 C CA . VAL A 1 102 ? 33.447 -1.335 -23.761 1.00 90.50 102 VAL A CA 1
ATOM 809 C C . VAL A 1 102 ? 32.465 -1.161 -22.601 1.00 90.50 102 VAL A C 1
ATOM 811 O O . VAL A 1 102 ? 31.254 -1.223 -22.813 1.00 90.50 102 VAL A O 1
ATOM 814 N N . GLU A 1 103 ? 32.960 -0.898 -21.393 1.00 93.12 103 GLU A N 1
ATOM 815 C CA . GLU A 1 103 ? 32.144 -0.663 -20.199 1.00 93.12 103 GLU A CA 1
ATOM 816 C C . GLU A 1 103 ? 31.230 0.563 -20.363 1.00 93.12 103 GLU A C 1
ATOM 818 O O . GLU A 1 103 ? 30.032 0.483 -20.078 1.00 93.12 103 GLU A O 1
ATOM 823 N N . GLU A 1 104 ? 31.737 1.662 -20.934 1.00 93.88 104 GLU A N 1
ATOM 824 C CA . GLU A 1 104 ? 30.919 2.840 -21.254 1.00 93.88 104 GLU A CA 1
ATOM 825 C C . GLU A 1 104 ? 29.790 2.511 -22.250 1.00 93.88 104 GLU A C 1
ATOM 827 O O . GLU A 1 104 ? 28.654 2.968 -22.083 1.00 93.88 104 GLU A O 1
ATOM 832 N N . LEU A 1 105 ? 30.060 1.678 -23.263 1.00 95.12 105 LEU A N 1
ATOM 833 C CA . LEU A 1 105 ? 29.047 1.238 -24.231 1.00 95.12 105 LEU A CA 1
ATOM 834 C C . LEU A 1 105 ? 28.006 0.309 -23.598 1.00 95.12 105 LEU A C 1
ATOM 836 O O . LEU A 1 105 ? 26.816 0.426 -23.904 1.00 95.12 105 LEU A O 1
ATOM 840 N N . ILE A 1 106 ? 28.432 -0.590 -22.706 1.00 94.38 106 ILE A N 1
ATOM 841 C CA . ILE A 1 106 ? 27.536 -1.457 -21.930 1.00 94.38 106 ILE A CA 1
ATOM 842 C C . ILE A 1 106 ? 26.599 -0.602 -21.076 1.00 94.38 106 ILE A C 1
ATOM 844 O O . ILE A 1 106 ? 25.391 -0.850 -21.079 1.00 94.38 106 ILE A O 1
ATOM 848 N N . GLY A 1 107 ? 27.122 0.437 -20.419 1.00 93.69 107 GLY A N 1
ATOM 849 C CA . GLY A 1 107 ? 26.316 1.387 -19.654 1.00 93.69 107 GLY A CA 1
ATOM 850 C C . GLY A 1 107 ? 25.231 2.049 -20.509 1.00 93.69 107 GLY A C 1
ATOM 851 O O . GLY A 1 107 ? 24.068 2.099 -20.110 1.00 93.69 107 GLY A O 1
ATOM 852 N N . GLN A 1 108 ? 25.559 2.477 -21.733 1.00 95.31 108 GLN A N 1
ATOM 853 C CA . GLN A 1 108 ? 24.555 3.038 -22.647 1.00 95.31 108 GLN A CA 1
ATOM 854 C C . GLN A 1 108 ? 23.515 2.005 -23.091 1.00 95.31 108 GLN A C 1
ATOM 856 O O . GLN A 1 108 ? 22.317 2.296 -23.080 1.00 95.31 108 GLN A O 1
ATOM 861 N N . LEU A 1 109 ? 23.937 0.785 -23.438 1.00 95.31 109 LEU A N 1
ATOM 862 C CA . LEU A 1 109 ? 23.014 -0.297 -23.787 1.00 95.31 109 LEU A CA 1
ATOM 863 C C . LEU A 1 109 ? 22.016 -0.572 -22.652 1.00 95.31 109 LEU A C 1
ATOM 865 O O . LEU A 1 109 ? 20.817 -0.705 -22.909 1.00 95.31 109 LEU A O 1
ATOM 869 N N . GLN A 1 110 ? 22.493 -0.620 -21.406 1.00 92.88 110 GLN A N 1
ATOM 870 C CA . GLN A 1 110 ? 21.651 -0.792 -20.221 1.00 92.88 110 GLN A CA 1
ATOM 871 C C . GLN A 1 110 ? 20.639 0.351 -20.093 1.00 92.88 110 GLN A C 1
ATOM 873 O O . GLN A 1 110 ? 19.440 0.081 -20.027 1.00 92.88 110 GLN A O 1
ATOM 878 N N . VAL A 1 111 ? 21.081 1.609 -20.194 1.00 91.69 111 VAL A N 1
ATOM 879 C CA . VAL A 1 111 ? 20.201 2.790 -20.131 1.00 91.69 111 VAL A CA 1
ATOM 880 C C . VAL A 1 111 ? 19.084 2.736 -21.180 1.00 91.69 111 VAL A C 1
ATOM 882 O O . VAL A 1 111 ? 17.916 2.980 -20.863 1.00 91.69 111 VAL A O 1
ATOM 885 N N . TYR A 1 112 ? 19.392 2.413 -22.440 1.00 92.62 112 TYR A N 1
ATOM 886 C CA . TYR A 1 112 ? 18.364 2.356 -23.488 1.00 92.62 112 TYR A CA 1
ATOM 887 C C . TYR A 1 112 ? 17.418 1.161 -23.332 1.00 92.62 112 TYR A C 1
ATOM 889 O O . TYR A 1 112 ? 16.214 1.311 -23.564 1.00 92.62 112 TYR A O 1
ATOM 897 N N . ASN A 1 113 ? 17.918 0.005 -22.889 1.00 91.75 113 ASN A N 1
ATOM 898 C CA . ASN A 1 113 ? 17.082 -1.156 -22.578 1.00 91.75 113 ASN A CA 1
ATOM 899 C C . ASN A 1 113 ? 16.140 -0.884 -21.394 1.00 91.75 113 ASN A C 1
ATOM 901 O O . ASN A 1 113 ? 14.959 -1.247 -21.444 1.00 91.75 113 ASN A O 1
ATOM 905 N N . GLU A 1 114 ? 16.624 -0.204 -20.354 1.00 89.25 114 GLU A N 1
ATOM 906 C CA . GLU A 1 114 ? 15.811 0.240 -19.220 1.00 89.25 114 GLU A CA 1
ATOM 907 C C . GLU A 1 114 ? 14.701 1.184 -19.682 1.00 89.25 114 GLU A C 1
ATOM 909 O O . GLU A 1 114 ? 13.525 0.903 -19.445 1.00 89.25 114 GLU A O 1
ATOM 914 N N . ARG A 1 115 ? 15.045 2.232 -20.443 1.00 88.75 115 ARG A N 1
ATOM 915 C CA . ARG A 1 115 ? 14.070 3.182 -21.011 1.00 88.75 115 ARG A CA 1
ATOM 916 C C . ARG A 1 115 ? 13.022 2.494 -21.887 1.00 88.75 115 ARG A C 1
ATOM 918 O O . ARG A 1 115 ? 11.838 2.818 -21.798 1.00 88.75 115 ARG A O 1
ATOM 925 N N . LEU A 1 116 ? 13.430 1.548 -22.739 1.00 89.62 116 LEU A N 1
ATOM 926 C CA . LEU A 1 116 ? 12.505 0.796 -23.595 1.00 89.62 116 LEU A CA 1
ATOM 927 C C . LEU A 1 116 ? 11.528 -0.030 -22.761 1.00 89.62 116 LEU A C 1
ATOM 929 O O . LEU A 1 116 ? 10.334 -0.122 -23.073 1.00 89.62 116 LEU A O 1
ATOM 933 N N . THR A 1 117 ? 12.033 -0.638 -21.697 1.00 88.12 117 THR A N 1
ATOM 934 C CA . THR A 1 117 ? 11.192 -1.454 -20.843 1.00 88.12 117 THR A CA 1
ATOM 935 C C . THR A 1 117 ? 10.236 -0.595 -20.021 1.00 88.12 117 THR A C 1
ATOM 937 O O . THR A 1 117 ? 9.061 -0.939 -19.937 1.00 88.12 117 THR A O 1
ATOM 940 N N . ASP A 1 118 ? 10.681 0.550 -19.503 1.00 86.75 118 ASP A N 1
ATOM 941 C CA . ASP A 1 118 ? 9.833 1.513 -18.793 1.00 86.75 118 ASP A CA 1
ATOM 942 C C . ASP A 1 118 ? 8.708 2.042 -19.682 1.00 86.75 118 ASP A C 1
ATOM 944 O O . ASP A 1 118 ? 7.547 2.052 -19.272 1.00 86.75 118 ASP A O 1
ATOM 948 N N . LEU A 1 119 ? 9.015 2.364 -20.942 1.00 85.56 119 LEU A N 1
ATOM 949 C CA . LEU A 1 119 ? 8.007 2.729 -21.935 1.00 85.56 119 LEU A CA 1
ATOM 950 C C . LEU A 1 119 ? 6.989 1.599 -22.159 1.00 85.56 119 LEU A C 1
ATOM 952 O O . LEU A 1 119 ? 5.791 1.850 -22.307 1.00 85.56 119 LEU A O 1
ATOM 956 N N . THR A 1 120 ? 7.455 0.350 -22.198 1.00 85.44 120 THR A N 1
ATOM 957 C CA . THR A 1 120 ? 6.588 -0.823 -22.377 1.00 85.44 120 THR A CA 1
ATOM 958 C C . THR A 1 120 ? 5.676 -1.016 -21.167 1.00 85.44 120 THR A C 1
ATOM 960 O O . THR A 1 120 ? 4.473 -1.198 -21.347 1.00 85.44 120 THR A O 1
ATOM 963 N N . GLN A 1 121 ? 6.208 -0.899 -19.947 1.00 85.44 121 GLN A N 1
ATOM 964 C CA . GLN A 1 121 ? 5.414 -0.982 -18.719 1.00 85.44 121 GLN A CA 1
ATOM 965 C C . GLN A 1 121 ? 4.380 0.142 -18.647 1.00 85.44 121 GLN A C 1
ATOM 967 O O . GLN A 1 121 ? 3.205 -0.122 -18.414 1.00 85.44 121 GLN A O 1
ATOM 972 N N . ALA A 1 122 ? 4.768 1.381 -18.952 1.00 83.56 122 ALA A N 1
ATOM 973 C CA . ALA A 1 122 ? 3.847 2.511 -18.979 1.00 83.56 122 ALA A CA 1
ATOM 974 C C . ALA A 1 122 ? 2.679 2.307 -19.965 1.00 83.56 122 ALA A C 1
ATOM 976 O O . ALA A 1 122 ? 1.540 2.660 -19.662 1.00 83.56 122 ALA A O 1
ATOM 977 N N . ARG A 1 123 ? 2.931 1.686 -21.128 1.00 82.56 123 ARG A N 1
ATOM 978 C CA . ARG A 1 123 ? 1.877 1.324 -22.094 1.00 82.56 123 ARG A CA 1
ATOM 979 C C . ARG A 1 123 ? 0.954 0.224 -21.576 1.00 82.56 123 ARG A C 1
ATOM 981 O O . ARG A 1 123 ? -0.253 0.315 -21.782 1.00 82.56 123 ARG A O 1
ATOM 988 N N . VAL A 1 124 ? 1.496 -0.786 -20.893 1.00 83.81 124 VAL A N 1
ATOM 989 C CA . VAL A 1 124 ? 0.682 -1.817 -20.226 1.00 83.81 124 VAL A CA 1
ATOM 990 C C . VAL A 1 124 ? -0.228 -1.166 -19.185 1.00 83.81 124 VAL A C 1
ATOM 992 O O . VAL A 1 124 ? -1.431 -1.406 -19.197 1.00 83.81 124 VAL A O 1
ATOM 995 N N . LEU A 1 125 ? 0.314 -0.272 -18.353 1.00 83.31 125 LEU A N 1
ATOM 996 C CA . LEU A 1 125 ? -0.457 0.458 -17.345 1.00 83.31 125 LEU A CA 1
ATOM 997 C C . LEU A 1 125 ? -1.545 1.353 -17.952 1.00 83.31 125 LEU A C 1
ATOM 999 O O . LEU A 1 125 ? -2.650 1.431 -17.415 1.00 83.31 125 LEU A O 1
ATOM 1003 N N . GLN A 1 126 ? -1.272 1.992 -19.091 1.00 81.38 126 GLN A N 1
ATOM 1004 C CA . GLN A 1 126 ? -2.291 2.731 -19.837 1.00 81.38 126 GLN A CA 1
ATOM 1005 C C . GLN A 1 126 ? -3.415 1.802 -20.326 1.00 81.38 126 GLN A C 1
ATOM 1007 O O . GLN A 1 126 ? -4.588 2.154 -20.213 1.00 81.38 126 GLN A O 1
ATOM 1012 N N . GLY A 1 127 ? -3.070 0.606 -20.816 1.00 79.94 127 GLY A N 1
ATOM 1013 C CA . GLY A 1 127 ? -4.031 -0.416 -21.244 1.00 79.94 127 GLY A CA 1
ATOM 1014 C C . GLY A 1 127 ? -4.931 -0.938 -20.118 1.00 79.94 127 GLY A C 1
ATOM 1015 O O . GLY A 1 127 ? -6.058 -1.341 -20.384 1.00 79.94 127 GLY A O 1
ATOM 1016 N N . LEU A 1 128 ? -4.482 -0.855 -18.860 1.00 77.12 128 LEU A N 1
ATOM 1017 C CA . LEU A 1 128 ? -5.292 -1.159 -17.672 1.00 77.12 128 LEU A CA 1
ATOM 1018 C C . LEU A 1 128 ? -6.301 -0.047 -17.318 1.00 77.12 128 LEU A C 1
ATOM 1020 O O . LEU A 1 128 ? -6.986 -0.145 -16.303 1.00 77.12 128 LEU A O 1
ATOM 1024 N N . GLY A 1 129 ? -6.384 1.030 -18.110 1.00 72.06 129 GLY A N 1
ATOM 1025 C CA . GLY A 1 129 ? -7.326 2.132 -17.892 1.00 72.06 129 GLY A CA 1
ATOM 1026 C C . GLY A 1 129 ? -6.961 3.055 -16.725 1.00 72.06 129 GLY A C 1
ATOM 1027 O O . GLY A 1 129 ? -7.791 3.843 -16.285 1.00 72.06 129 GLY A O 1
ATOM 1028 N N . ARG A 1 130 ? -5.722 2.990 -16.218 1.00 70.50 130 ARG A N 1
ATOM 1029 C CA . ARG A 1 130 ? -5.285 3.691 -14.994 1.00 70.50 130 ARG A CA 1
ATOM 1030 C C . ARG A 1 130 ? -4.779 5.123 -15.214 1.00 70.50 130 ARG A C 1
ATOM 1032 O O . ARG A 1 130 ? -4.185 5.701 -14.314 1.00 70.50 130 ARG A O 1
ATOM 1039 N N . GLY A 1 131 ? -5.005 5.704 -16.396 1.00 76.62 131 GLY A N 1
ATOM 1040 C CA . GLY A 1 131 ? -4.718 7.123 -16.657 1.00 76.62 131 GLY A CA 1
ATOM 1041 C C . GLY A 1 131 ? -3.248 7.530 -16.474 1.00 76.62 131 GLY A C 1
ATOM 1042 O O . GLY A 1 131 ? -2.973 8.653 -16.062 1.00 76.62 131 GLY A O 1
ATOM 1043 N N . VAL A 1 132 ? -2.303 6.625 -16.747 1.00 84.25 132 VAL A N 1
ATOM 1044 C CA . VAL A 1 132 ? -0.868 6.869 -16.527 1.00 84.25 132 VAL A CA 1
ATOM 1045 C C . VAL A 1 132 ? -0.289 7.801 -17.593 1.00 84.25 132 VAL A C 1
ATOM 1047 O O . VAL A 1 132 ? -0.408 7.544 -18.794 1.00 84.25 132 VAL A O 1
ATOM 1050 N N . ASP A 1 133 ? 0.403 8.854 -17.153 1.00 86.00 133 ASP A N 1
ATOM 1051 C CA . ASP A 1 133 ? 1.245 9.670 -18.028 1.00 86.00 133 ASP A CA 1
ATOM 1052 C C . ASP A 1 133 ? 2.531 8.899 -18.345 1.00 86.00 133 ASP A C 1
ATOM 1054 O O . ASP A 1 133 ? 3.433 8.768 -17.516 1.00 86.00 133 ASP A O 1
ATOM 1058 N N . ILE A 1 134 ? 2.614 8.390 -19.575 1.00 82.56 134 ILE A N 1
ATOM 1059 C CA . ILE A 1 134 ? 3.730 7.566 -20.052 1.00 82.56 134 ILE A CA 1
ATOM 1060 C C . ILE A 1 134 ? 5.069 8.294 -19.948 1.00 82.56 134 ILE A C 1
ATOM 1062 O O . ILE A 1 134 ? 6.079 7.688 -19.573 1.00 82.56 134 ILE A O 1
ATOM 1066 N N . LYS A 1 135 ? 5.094 9.582 -20.308 1.00 81.00 135 LYS A N 1
ATOM 1067 C CA . LYS A 1 135 ? 6.336 10.356 -20.311 1.00 81.00 135 LYS A CA 1
ATOM 1068 C C . LYS A 1 135 ? 6.819 10.512 -18.883 1.00 81.00 135 LYS A C 1
ATOM 1070 O O . LYS A 1 135 ? 7.963 10.177 -18.590 1.00 81.00 135 LYS A O 1
ATOM 1075 N N . ARG A 1 136 ? 5.917 10.927 -17.992 1.00 85.62 136 ARG A N 1
ATOM 1076 C CA . ARG A 1 136 ? 6.242 11.143 -16.586 1.00 85.62 136 ARG A CA 1
ATOM 1077 C C . ARG A 1 136 ? 6.616 9.845 -15.877 1.00 85.62 136 ARG A C 1
ATOM 1079 O O . ARG A 1 136 ? 7.597 9.830 -15.147 1.00 85.62 136 ARG A O 1
ATOM 1086 N N . PHE A 1 137 ? 5.923 8.739 -16.150 1.00 86.56 137 PHE A N 1
ATOM 1087 C CA . PHE A 1 137 ? 6.282 7.433 -15.591 1.00 86.56 137 PHE A CA 1
ATOM 1088 C C . PHE A 1 137 ? 7.697 7.012 -15.990 1.00 86.56 137 PHE A C 1
ATOM 1090 O O . PHE A 1 137 ? 8.426 6.466 -15.171 1.00 86.56 137 PHE A O 1
ATOM 1097 N N . SER A 1 138 ? 8.115 7.303 -17.222 1.00 79.00 138 SER A N 1
ATOM 1098 C CA . SER A 1 138 ? 9.437 6.908 -17.718 1.00 79.00 138 SER A CA 1
ATOM 1099 C C . SER A 1 138 ? 10.579 7.771 -17.163 1.00 79.00 138 SER A C 1
ATOM 1101 O O . SER A 1 138 ? 11.702 7.285 -17.070 1.00 79.00 138 SER A O 1
ATOM 1103 N N . SER A 1 139 ? 10.320 9.032 -16.790 1.00 78.19 139 SER A N 1
ATOM 1104 C CA . SER A 1 139 ? 11.372 10.001 -16.434 1.00 78.19 139 SER A CA 1
ATOM 1105 C C . SER A 1 139 ? 11.372 10.482 -14.978 1.00 78.19 139 SER A C 1
ATOM 1107 O O . SER A 1 139 ? 12.400 10.951 -14.503 1.00 78.19 139 SER A O 1
ATOM 1109 N N . ASP A 1 140 ? 10.242 10.422 -14.272 1.00 87.06 140 ASP A N 1
ATOM 1110 C CA . ASP A 1 140 ? 10.074 10.953 -12.912 1.00 87.06 140 ASP A CA 1
ATOM 1111 C C . ASP A 1 140 ? 9.954 9.793 -11.911 1.00 87.06 140 ASP A C 1
ATOM 1113 O O . ASP A 1 140 ? 8.915 9.139 -11.804 1.00 87.06 140 ASP A O 1
ATOM 1117 N N . THR A 1 141 ? 11.032 9.533 -11.164 1.00 88.00 141 THR A N 1
ATOM 1118 C CA . THR A 1 141 ? 11.105 8.449 -10.168 1.00 88.00 141 THR A CA 1
ATOM 1119 C C . THR A 1 141 ? 10.064 8.598 -9.061 1.00 88.00 141 THR A C 1
ATOM 1121 O O . THR A 1 141 ? 9.524 7.599 -8.587 1.00 88.00 141 THR A O 1
ATOM 1124 N N . HIS A 1 142 ? 9.743 9.830 -8.658 1.00 92.06 142 HIS A N 1
ATOM 1125 C CA . HIS A 1 142 ? 8.748 10.075 -7.621 1.00 92.06 142 HIS A CA 1
ATOM 1126 C C . HIS A 1 142 ? 7.346 9.759 -8.147 1.00 92.06 142 HIS A C 1
ATOM 1128 O O . HIS A 1 142 ? 6.612 8.996 -7.523 1.00 92.06 142 HIS A O 1
ATOM 1134 N N . TYR A 1 143 ? 6.993 10.267 -9.332 1.00 91.62 143 TYR A N 1
ATOM 1135 C CA . TYR A 1 143 ? 5.727 9.920 -9.981 1.00 91.62 143 TYR A CA 1
ATOM 1136 C C . TYR A 1 143 ? 5.610 8.417 -10.248 1.00 91.62 143 TYR A C 1
ATOM 1138 O O . TYR A 1 143 ? 4.547 7.844 -10.021 1.00 91.62 143 TYR A O 1
ATOM 1146 N N . LYS A 1 144 ? 6.697 7.761 -10.668 1.00 90.75 144 LYS A N 1
ATOM 1147 C CA . LYS A 1 144 ? 6.757 6.307 -10.859 1.00 90.75 144 LYS A CA 1
ATOM 1148 C C . LYS A 1 144 ? 6.436 5.563 -9.562 1.00 90.75 144 LYS A C 1
ATOM 1150 O O . LYS A 1 144 ? 5.545 4.715 -9.565 1.00 90.75 144 LYS A O 1
ATOM 1155 N N . LYS A 1 145 ? 7.092 5.928 -8.451 1.00 94.56 145 LYS A N 1
ATOM 1156 C CA . LYS A 1 145 ? 6.828 5.347 -7.125 1.00 94.56 145 LYS A CA 1
ATOM 1157 C C . LYS A 1 145 ? 5.366 5.523 -6.715 1.00 94.56 145 LYS A C 1
ATOM 1159 O O . LYS A 1 145 ? 4.715 4.537 -6.395 1.00 94.56 145 LYS A O 1
ATOM 1164 N N . HIS A 1 146 ? 4.841 6.746 -6.776 1.00 93.94 146 HIS A N 1
ATOM 1165 C CA . HIS A 1 146 ? 3.446 7.030 -6.408 1.00 93.94 146 HIS A CA 1
ATOM 1166 C C . HIS A 1 146 ? 2.435 6.334 -7.308 1.00 93.94 146 HIS A C 1
ATOM 1168 O O . HIS A 1 146 ? 1.4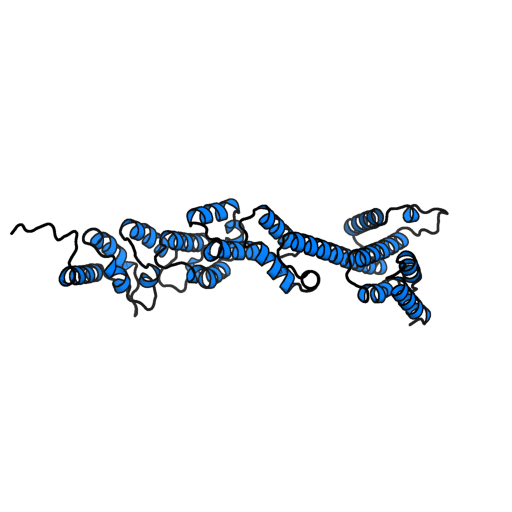31 5.838 -6.817 1.00 93.94 146 HIS A O 1
ATOM 1174 N N . THR A 1 147 ? 2.709 6.240 -8.610 1.00 93.19 147 THR A N 1
ATOM 1175 C CA . THR A 1 147 ? 1.849 5.497 -9.538 1.00 93.19 147 THR A CA 1
ATOM 1176 C C . THR A 1 147 ? 1.794 4.028 -9.141 1.00 93.19 147 THR A C 1
ATOM 1178 O O . THR A 1 147 ? 0.713 3.458 -9.098 1.00 93.19 147 THR A O 1
ATOM 1181 N N . ILE A 1 148 ? 2.937 3.413 -8.821 1.00 94.44 148 ILE A N 1
ATOM 1182 C CA . ILE A 1 148 ? 2.982 2.002 -8.419 1.00 94.44 148 ILE A CA 1
ATOM 1183 C C . ILE A 1 148 ? 2.277 1.787 -7.082 1.00 94.44 148 ILE A C 1
ATOM 1185 O O . ILE A 1 148 ? 1.504 0.845 -6.986 1.00 94.44 148 ILE A O 1
ATOM 1189 N N . LEU A 1 149 ? 2.485 2.662 -6.093 1.00 96.31 149 LEU A N 1
ATOM 1190 C CA . LEU A 1 149 ? 1.751 2.609 -4.824 1.00 96.31 149 LEU A CA 1
ATOM 1191 C C . LEU A 1 149 ? 0.239 2.746 -5.053 1.00 96.31 149 LEU A C 1
ATOM 1193 O O . LEU A 1 149 ? -0.520 1.921 -4.572 1.00 96.31 149 LEU A O 1
ATOM 1197 N N . GLY A 1 150 ? -0.208 3.677 -5.895 1.00 94.38 150 GLY A N 1
ATOM 1198 C CA . GLY A 1 150 ? -1.631 3.803 -6.229 1.00 94.38 150 GLY A CA 1
ATOM 1199 C C . GLY A 1 150 ? -2.219 2.582 -6.955 1.00 94.38 150 GLY A C 1
ATOM 1200 O O . GLY A 1 150 ? -3.420 2.343 -6.893 1.00 94.38 150 GLY A O 1
ATOM 1201 N N . LEU A 1 151 ? -1.405 1.764 -7.635 1.00 93.62 151 LEU A N 1
ATOM 1202 C CA . LEU A 1 151 ? -1.881 0.503 -8.224 1.00 93.62 151 LEU A CA 1
ATOM 1203 C C . LEU A 1 151 ? -2.120 -0.589 -7.172 1.00 93.62 151 LEU A C 1
ATOM 1205 O O . LEU A 1 151 ? -2.868 -1.530 -7.444 1.00 93.62 151 LEU A O 1
ATOM 1209 N N . THR A 1 152 ? -1.504 -0.478 -5.990 1.00 95.69 152 THR A N 1
ATOM 1210 C CA . THR A 1 152 ? -1.680 -1.442 -4.895 1.00 95.69 152 THR A CA 1
ATOM 1211 C C . THR A 1 152 ? -3.008 -1.227 -4.166 1.00 95.69 152 THR A C 1
ATOM 1213 O O . THR A 1 152 ? -3.490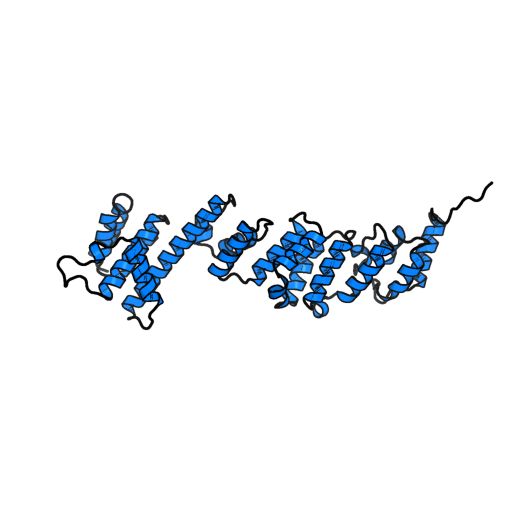 -2.139 -3.496 1.00 95.69 152 THR A O 1
ATOM 1216 N N . GLU A 1 153 ? -3.663 -0.084 -4.368 1.00 95.69 153 GLU A N 1
ATOM 1217 C CA . GLU A 1 153 ? -5.020 0.237 -3.909 1.00 95.69 153 GLU A CA 1
ATOM 1218 C C . GLU A 1 153 ? -6.079 -0.483 -4.771 1.00 95.69 153 GLU A C 1
ATOM 1220 O O . GLU A 1 153 ? -6.835 0.106 -5.549 1.00 95.69 153 GLU A O 1
ATOM 1225 N N . THR A 1 154 ? -6.080 -1.816 -4.717 1.00 94.44 154 THR A N 1
ATOM 1226 C CA . THR A 1 154 ? -6.920 -2.668 -5.563 1.00 94.44 154 THR A CA 1
ATOM 1227 C C . THR A 1 154 ? -7.321 -3.958 -4.858 1.00 94.44 154 THR A C 1
ATOM 1229 O O . THR A 1 154 ? -6.533 -4.552 -4.125 1.00 94.44 154 THR A O 1
ATOM 1232 N N . LEU A 1 155 ? -8.529 -4.444 -5.140 1.00 96.19 155 LEU A N 1
ATOM 1233 C CA . LEU A 1 155 ? -8.978 -5.787 -4.750 1.00 96.19 155 LEU A CA 1
ATOM 1234 C C . LEU A 1 155 ? -8.743 -6.838 -5.849 1.00 96.19 155 LEU A C 1
ATOM 1236 O O . LEU A 1 155 ? -8.916 -8.029 -5.609 1.00 96.19 155 LEU A O 1
ATOM 1240 N N . ASP A 1 156 ? -8.337 -6.414 -7.049 1.00 94.06 156 ASP A N 1
ATOM 1241 C CA . ASP A 1 156 ? -8.029 -7.306 -8.170 1.00 94.06 156 ASP A CA 1
ATOM 1242 C C . ASP A 1 156 ? -6.630 -7.929 -8.013 1.00 94.06 156 ASP A C 1
ATOM 1244 O O . ASP A 1 156 ? -5.611 -7.233 -8.072 1.00 94.06 156 ASP A O 1
ATOM 1248 N N . ASP A 1 157 ? -6.579 -9.255 -7.862 1.00 93.19 157 ASP A N 1
ATOM 1249 C CA . ASP A 1 157 ? -5.344 -10.031 -7.686 1.00 93.19 157 ASP A CA 1
ATOM 1250 C C . ASP A 1 157 ? -4.374 -9.937 -8.866 1.00 93.19 157 ASP A C 1
ATOM 1252 O O . ASP A 1 157 ? -3.151 -10.008 -8.694 1.00 93.19 157 ASP A O 1
ATOM 1256 N N . SER A 1 158 ? -4.895 -9.771 -10.081 1.00 90.81 158 SER A N 1
ATOM 1257 C CA . SER A 1 158 ? -4.059 -9.613 -11.264 1.00 90.81 158 SER A CA 1
ATOM 1258 C C . SER A 1 158 ? -3.319 -8.275 -11.222 1.00 90.81 158 SER A C 1
ATOM 1260 O O . SER A 1 158 ? -2.103 -8.248 -11.430 1.00 90.81 158 SER A O 1
ATOM 1262 N N . VAL A 1 159 ? -4.019 -7.195 -10.860 1.00 91.44 159 VAL A N 1
ATOM 1263 C CA . VAL A 1 159 ? -3.445 -5.851 -10.701 1.00 91.44 159 VAL A CA 1
ATOM 1264 C C . VAL A 1 159 ? -2.494 -5.814 -9.506 1.00 91.44 159 VAL A C 1
ATOM 1266 O O . VAL A 1 159 ? -1.400 -5.260 -9.616 1.00 91.44 159 VAL A O 1
ATOM 1269 N N . TRP A 1 160 ? -2.844 -6.474 -8.401 1.00 94.38 160 TRP A N 1
ATOM 1270 C CA . TRP A 1 160 ? -1.972 -6.622 -7.235 1.00 94.38 160 TRP A CA 1
ATOM 1271 C C . TRP A 1 160 ? -0.613 -7.236 -7.604 1.00 94.38 160 TRP A C 1
ATOM 1273 O O . TRP A 1 160 ? 0.444 -6.669 -7.322 1.00 94.38 160 TRP A O 1
ATOM 1283 N N . ARG A 1 161 ? -0.625 -8.367 -8.319 1.00 93.44 161 ARG A N 1
ATOM 1284 C CA . ARG A 1 161 ? 0.599 -9.067 -8.736 1.00 93.44 161 ARG A CA 1
ATOM 1285 C C . ARG A 1 161 ? 1.442 -8.249 -9.719 1.00 93.44 161 ARG A C 1
ATOM 1287 O O . ARG A 1 161 ? 2.670 -8.287 -9.645 1.00 93.44 161 ARG A O 1
ATOM 1294 N N . ILE A 1 162 ? 0.802 -7.501 -10.621 1.00 90.88 162 ILE A N 1
ATOM 1295 C CA . ILE A 1 162 ? 1.498 -6.559 -11.512 1.00 90.88 162 ILE A CA 1
ATOM 1296 C C . ILE A 1 162 ? 2.184 -5.465 -10.685 1.00 90.88 162 ILE A C 1
ATOM 1298 O O . ILE A 1 162 ? 3.358 -5.178 -10.909 1.00 90.88 162 ILE A O 1
ATOM 1302 N N . SER A 1 163 ? 1.487 -4.910 -9.693 1.00 93.25 163 SER A N 1
ATOM 1303 C CA . SER A 1 163 ? 2.013 -3.860 -8.813 1.00 93.25 163 SER A CA 1
ATOM 1304 C C . SER A 1 163 ? 3.237 -4.335 -8.032 1.00 93.25 163 SER A C 1
ATOM 1306 O O . SER A 1 163 ? 4.244 -3.633 -8.001 1.00 93.25 163 SER A O 1
ATOM 1308 N N . LEU A 1 164 ? 3.207 -5.560 -7.494 1.00 94.94 164 LEU A N 1
ATOM 1309 C CA . LEU A 1 164 ? 4.366 -6.166 -6.830 1.00 94.94 164 LEU A CA 1
ATOM 1310 C C . LEU A 1 164 ? 5.551 -6.375 -7.776 1.00 94.94 164 LEU A C 1
ATOM 1312 O O . LEU A 1 164 ? 6.687 -6.071 -7.415 1.00 94.94 164 LEU A O 1
ATOM 1316 N N . SER A 1 165 ? 5.301 -6.848 -8.999 1.00 92.25 165 SER A N 1
ATOM 1317 C CA . SER A 1 165 ? 6.361 -7.015 -9.998 1.00 92.25 165 SER A CA 1
ATOM 1318 C C . SER A 1 165 ? 7.013 -5.677 -10.365 1.00 92.25 165 SER A C 1
ATOM 1320 O O . SER A 1 165 ? 8.238 -5.596 -10.480 1.00 92.25 165 SER A O 1
ATOM 1322 N N . LEU A 1 166 ? 6.217 -4.612 -10.497 1.00 92.06 166 LEU A N 1
ATOM 1323 C CA . LEU A 1 166 ? 6.725 -3.263 -10.739 1.00 92.06 166 LEU A CA 1
ATOM 1324 C C . LEU A 1 166 ? 7.489 -2.730 -9.524 1.00 92.06 166 LEU A C 1
ATOM 1326 O O . LEU A 1 166 ? 8.578 -2.188 -9.688 1.00 92.06 166 LEU A O 1
ATOM 1330 N N . ALA A 1 167 ? 6.973 -2.924 -8.311 1.00 94.62 167 ALA A N 1
ATOM 1331 C CA . ALA A 1 167 ? 7.650 -2.515 -7.087 1.00 94.62 167 ALA A CA 1
ATOM 1332 C C . ALA A 1 167 ? 9.034 -3.159 -6.961 1.00 94.62 167 ALA A C 1
ATOM 1334 O O . ALA A 1 167 ? 10.016 -2.453 -6.750 1.00 94.62 167 ALA A O 1
ATOM 1335 N N . GLN A 1 168 ? 9.128 -4.473 -7.191 1.00 93.44 168 GLN A N 1
ATOM 1336 C CA . GLN A 1 168 ? 10.399 -5.194 -7.196 1.00 93.44 168 GLN A CA 1
ATOM 1337 C C . GLN A 1 168 ? 11.354 -4.650 -8.265 1.00 93.44 168 GLN A C 1
ATOM 1339 O O . GLN A 1 168 ? 12.526 -4.413 -7.987 1.00 93.44 168 GLN A O 1
ATOM 1344 N N . ARG A 1 169 ? 10.854 -4.430 -9.485 1.00 89.00 169 ARG A N 1
ATOM 1345 C CA . ARG A 1 169 ? 11.644 -3.908 -10.606 1.00 89.00 169 ARG A CA 1
ATOM 1346 C C . ARG A 1 169 ? 12.236 -2.530 -10.314 1.00 89.00 169 ARG A C 1
ATOM 1348 O O . ARG A 1 169 ? 13.367 -2.262 -10.700 1.00 89.00 169 ARG A O 1
ATOM 1355 N N . TYR A 1 170 ? 11.458 -1.657 -9.684 1.00 89.94 170 TYR A N 1
ATOM 1356 C CA . TYR A 1 170 ? 11.853 -0.280 -9.391 1.00 89.94 170 TYR A CA 1
ATOM 1357 C C . TYR A 1 170 ? 12.369 -0.095 -7.963 1.00 89.94 170 TYR A C 1
ATOM 1359 O O . TYR A 1 170 ? 12.464 1.038 -7.493 1.00 89.94 170 TYR A O 1
ATOM 1367 N N . SER A 1 171 ? 12.704 -1.196 -7.284 1.00 94.00 171 SER A N 1
ATOM 1368 C CA . SER A 1 171 ? 13.271 -1.207 -5.933 1.00 94.00 171 SER A CA 1
ATOM 1369 C C . SER A 1 171 ? 12.446 -0.410 -4.914 1.00 94.00 171 SER A C 1
ATOM 1371 O O . SER A 1 171 ? 12.995 0.234 -4.020 1.00 94.00 171 SER A O 1
ATOM 1373 N N . ILE A 1 172 ? 11.118 -0.439 -5.045 1.00 96.25 172 ILE A N 1
ATOM 1374 C CA . ILE A 1 172 ? 10.209 0.133 -4.050 1.00 96.25 172 ILE A CA 1
ATOM 1375 C C . ILE A 1 172 ? 10.142 -0.845 -2.870 1.00 96.25 172 ILE A C 1
ATOM 1377 O O . ILE A 1 172 ? 9.867 -2.028 -3.091 1.00 96.25 172 ILE A O 1
ATOM 1381 N N . PRO A 1 173 ? 10.385 -0.387 -1.627 1.00 96.19 173 PRO A N 1
ATOM 1382 C CA . PRO A 1 173 ? 10.322 -1.246 -0.453 1.00 96.19 173 PRO A CA 1
ATOM 1383 C C . PRO A 1 173 ? 8.983 -1.978 -0.352 1.00 96.19 173 PRO A C 1
ATOM 1385 O O . PRO A 1 173 ? 7.922 -1.364 -0.456 1.00 96.19 173 PRO A O 1
ATOM 1388 N N . LEU A 1 174 ? 9.031 -3.285 -0.083 1.00 96.31 174 LEU A N 1
ATOM 1389 C CA . LEU A 1 174 ? 7.823 -4.096 0.109 1.00 96.31 174 LEU A CA 1
ATOM 1390 C C . LEU A 1 174 ? 6.949 -3.555 1.247 1.00 96.31 174 LEU A C 1
ATOM 1392 O O . LEU A 1 174 ? 5.725 -3.588 1.161 1.00 96.31 174 LEU A O 1
ATOM 1396 N N . TRP A 1 175 ? 7.594 -2.993 2.272 1.00 97.62 175 TRP A N 1
ATOM 1397 C CA . TRP A 1 175 ? 6.921 -2.322 3.375 1.00 97.62 175 TRP A CA 1
ATOM 1398 C C . TRP A 1 175 ? 6.000 -1.193 2.885 1.00 97.62 175 TRP A C 1
ATOM 1400 O O . TRP A 1 175 ? 4.844 -1.159 3.291 1.00 97.62 175 TRP A O 1
ATOM 1410 N N . ASP A 1 176 ? 6.460 -0.338 1.959 1.00 97.75 176 ASP A N 1
ATOM 1411 C CA . ASP A 1 176 ? 5.646 0.760 1.409 1.00 97.75 176 ASP A CA 1
ATOM 1412 C C . ASP A 1 176 ? 4.414 0.206 0.676 1.00 97.75 176 ASP A C 1
ATOM 1414 O O . ASP A 1 176 ? 3.299 0.676 0.875 1.00 97.75 176 ASP A O 1
ATOM 1418 N N . ILE A 1 177 ? 4.605 -0.843 -0.131 1.00 98.06 177 ILE A N 1
ATOM 1419 C CA . ILE A 1 177 ? 3.533 -1.493 -0.899 1.00 98.06 177 ILE A CA 1
ATOM 1420 C C . ILE A 1 177 ? 2.453 -2.063 0.023 1.00 98.06 177 ILE A C 1
ATOM 1422 O O . ILE A 1 177 ? 1.261 -1.849 -0.206 1.00 98.06 177 ILE A O 1
ATOM 1426 N N . TYR A 1 178 ? 2.868 -2.788 1.062 1.00 98.19 178 TYR A N 1
ATOM 1427 C CA . TYR A 1 178 ? 1.951 -3.426 2.002 1.00 98.19 178 TYR A CA 1
ATOM 1428 C C . TYR A 1 178 ? 1.266 -2.413 2.913 1.00 98.19 178 TYR A C 1
ATOM 1430 O O . TYR A 1 178 ? 0.086 -2.584 3.207 1.00 98.19 178 TYR A O 1
ATOM 1438 N N . MET A 1 179 ? 1.966 -1.352 3.321 1.00 98.25 179 MET A N 1
ATOM 1439 C CA . MET A 1 179 ? 1.392 -0.308 4.166 1.00 98.25 179 MET A CA 1
ATOM 1440 C C . MET A 1 179 ? 0.331 0.489 3.401 1.00 98.25 179 MET A C 1
ATOM 1442 O O . MET A 1 179 ? -0.770 0.666 3.917 1.00 98.25 179 MET A O 1
ATOM 1446 N N . THR A 1 180 ? 0.605 0.880 2.148 1.00 98.25 180 THR A N 1
ATOM 1447 C CA . THR A 1 180 ? -0.390 1.532 1.277 1.00 98.25 180 THR A CA 1
ATOM 1448 C C . THR A 1 180 ? -1.601 0.633 1.034 1.00 98.25 180 THR A C 1
ATOM 1450 O O . THR A 1 180 ? -2.736 1.091 1.122 1.00 98.25 180 THR A O 1
ATOM 1453 N N . HIS A 1 181 ? -1.391 -0.666 0.792 1.00 98.50 181 HIS A N 1
ATOM 1454 C CA . HIS A 1 181 ? -2.514 -1.587 0.619 1.00 98.50 181 HIS A CA 1
ATOM 1455 C C . HIS A 1 181 ? -3.352 -1.721 1.890 1.00 98.50 181 HIS A C 1
ATOM 1457 O O . HIS A 1 181 ? -4.575 -1.678 1.822 1.00 98.50 181 HIS A O 1
ATOM 1463 N N . LEU A 1 182 ? -2.707 -1.869 3.050 1.00 98.38 182 LEU A N 1
ATOM 1464 C CA . LEU A 1 182 ? -3.402 -1.977 4.328 1.00 98.38 182 LEU A CA 1
ATOM 1465 C C . LEU A 1 182 ? -4.216 -0.714 4.634 1.00 98.38 182 LEU A C 1
ATOM 1467 O O . LEU A 1 182 ? -5.348 -0.833 5.094 1.00 98.38 182 LEU A O 1
ATOM 1471 N N . GLU A 1 183 ? -3.677 0.473 4.346 1.00 98.25 183 GLU A N 1
ATOM 1472 C CA . GLU A 1 183 ? -4.425 1.730 4.443 1.00 98.25 183 GLU A CA 1
ATOM 1473 C C . GLU A 1 183 ? -5.684 1.682 3.573 1.00 98.25 183 GLU A C 1
ATOM 1475 O O . GLU A 1 183 ? -6.786 1.791 4.109 1.00 98.25 183 GLU A O 1
ATOM 1480 N N . TYR A 1 184 ? -5.534 1.393 2.276 1.00 98.25 184 TYR A N 1
ATOM 1481 C CA . TYR A 1 184 ? -6.655 1.258 1.340 1.00 98.25 184 TYR A CA 1
ATOM 1482 C C . TYR A 1 184 ? -7.719 0.264 1.819 1.00 98.25 184 TYR A C 1
ATOM 1484 O O . TYR A 1 184 ? -8.920 0.525 1.705 1.00 98.25 184 TYR A O 1
ATOM 1492 N N . LEU A 1 185 ? -7.296 -0.878 2.376 1.00 98.25 185 LEU A N 1
ATOM 1493 C CA . LEU A 1 185 ? -8.218 -1.861 2.933 1.00 98.25 185 LEU A CA 1
ATOM 1494 C C . LEU A 1 185 ? -9.094 -1.222 4.017 1.00 98.25 185 LEU A C 1
ATOM 1496 O O . LEU A 1 185 ? -10.305 -1.401 3.986 1.00 98.25 185 LEU A O 1
ATOM 1500 N N . PHE A 1 186 ? -8.532 -0.436 4.931 1.00 97.81 186 PHE A N 1
ATOM 1501 C CA . PHE A 1 186 ? -9.314 0.209 5.986 1.00 97.81 186 PHE A CA 1
ATOM 1502 C C . PHE A 1 186 ? -10.143 1.415 5.522 1.00 97.81 186 PHE A C 1
ATOM 1504 O O . PHE A 1 186 ? -11.177 1.674 6.137 1.00 97.81 186 PHE A O 1
ATOM 1511 N N . THR A 1 187 ? -9.705 2.150 4.498 1.00 95.12 187 THR A N 1
ATOM 1512 C CA . THR A 1 187 ? -10.325 3.421 4.092 1.00 95.12 187 THR A CA 1
ATOM 1513 C C . THR A 1 187 ? -11.338 3.245 2.963 1.00 95.12 187 THR A C 1
ATOM 1515 O O . THR A 1 187 ? -12.540 3.404 3.169 1.00 95.12 187 THR A O 1
ATOM 1518 N N . ASP A 1 188 ? -10.864 2.887 1.773 1.00 94.88 188 ASP A N 1
ATOM 1519 C CA . ASP A 1 188 ? -11.598 3.074 0.519 1.00 94.88 188 ASP A CA 1
ATOM 1520 C C . ASP A 1 188 ? -12.038 1.752 -0.123 1.00 94.88 188 ASP A C 1
ATOM 1522 O O . ASP A 1 188 ? -12.784 1.747 -1.103 1.00 94.88 188 ASP A O 1
ATOM 1526 N N . SER A 1 189 ? -11.617 0.607 0.424 1.00 96.00 189 SER A N 1
ATOM 1527 C CA . SER A 1 189 ? -11.950 -0.706 -0.144 1.00 96.00 189 SER A CA 1
ATOM 1528 C C . SER A 1 189 ? -13.428 -1.094 -0.018 1.00 96.00 189 SER A C 1
ATOM 1530 O O . SER A 1 189 ? -13.908 -1.942 -0.771 1.00 96.00 189 SER A O 1
ATOM 1532 N N . GLY A 1 190 ? -14.147 -0.520 0.953 1.00 95.44 190 GLY A N 1
ATOM 1533 C CA . GLY A 1 190 ? -15.532 -0.880 1.272 1.00 95.44 190 GLY A CA 1
ATOM 1534 C C . GLY A 1 190 ? -15.717 -2.293 1.850 1.00 95.44 190 GLY A C 1
ATOM 1535 O O . GLY A 1 190 ? -16.851 -2.750 1.990 1.00 95.44 190 GLY A O 1
ATOM 1536 N N . LEU A 1 191 ? -14.633 -3.003 2.180 1.00 97.25 191 LEU A N 1
ATOM 1537 C CA . LEU A 1 191 ? -14.693 -4.363 2.711 1.00 97.25 191 LEU A CA 1
ATOM 1538 C C . LEU A 1 191 ? -15.138 -4.410 4.179 1.00 97.25 191 LEU A C 1
ATOM 1540 O O . LEU A 1 191 ? -14.844 -3.520 4.983 1.00 97.25 191 LEU A O 1
ATOM 1544 N N . SER A 1 192 ? -15.775 -5.518 4.569 1.00 97.44 192 SER A N 1
ATOM 1545 C CA . SER A 1 192 ? -16.066 -5.798 5.978 1.00 97.44 192 SER A CA 1
ATOM 1546 C C . SER A 1 192 ? -14.781 -6.072 6.773 1.00 97.44 192 SER A C 1
ATOM 1548 O O . SER A 1 192 ? -13.745 -6.422 6.205 1.00 97.44 192 SER A O 1
ATOM 1550 N N . THR A 1 193 ? -14.826 -5.953 8.105 1.00 97.25 193 THR A N 1
ATOM 1551 C CA . THR A 1 193 ? -13.656 -6.246 8.957 1.00 97.25 193 THR A CA 1
ATOM 1552 C C . THR A 1 193 ? -13.143 -7.668 8.755 1.00 97.25 193 THR A C 1
ATOM 1554 O O . THR A 1 193 ? -11.940 -7.875 8.646 1.00 97.25 193 THR A O 1
ATOM 1557 N N . LYS A 1 194 ? -14.059 -8.629 8.593 1.00 97.81 194 LYS A N 1
ATOM 1558 C CA . LYS A 1 194 ? -13.722 -10.034 8.355 1.00 97.81 194 LYS A CA 1
ATOM 1559 C C . LYS A 1 194 ? -13.029 -10.250 7.006 1.00 97.81 194 LYS A C 1
ATOM 1561 O O . LYS A 1 194 ? -12.106 -11.052 6.919 1.00 97.81 194 LYS A O 1
ATOM 1566 N N . ASP A 1 195 ? -13.472 -9.556 5.960 1.00 98.19 195 ASP A N 1
ATOM 1567 C CA . ASP A 1 195 ? -12.860 -9.691 4.634 1.00 98.19 195 ASP A CA 1
ATOM 1568 C C . ASP A 1 195 ? -11.476 -9.039 4.593 1.00 98.19 195 ASP A C 1
ATOM 1570 O O . ASP A 1 195 ? -10.584 -9.519 3.897 1.00 98.19 195 ASP A O 1
ATOM 1574 N N . ILE A 1 196 ? -11.272 -7.982 5.381 1.00 98.31 196 ILE A N 1
ATOM 1575 C CA . ILE A 1 196 ? -9.965 -7.337 5.523 1.00 98.31 196 ILE A CA 1
ATOM 1576 C C . ILE A 1 196 ? -9.002 -8.238 6.290 1.00 98.31 196 ILE A C 1
ATOM 1578 O O . ILE A 1 196 ? -7.897 -8.447 5.802 1.00 98.31 196 ILE A O 1
ATOM 1582 N N . GLU A 1 197 ? -9.431 -8.840 7.403 1.00 98.00 197 GLU A N 1
ATOM 1583 C CA . GLU A 1 197 ? -8.667 -9.884 8.106 1.00 98.00 197 GLU A CA 1
ATOM 1584 C C . GLU A 1 197 ? -8.220 -10.986 7.132 1.00 98.00 197 GLU A C 1
ATOM 1586 O O . GLU A 1 197 ? -7.027 -11.240 6.971 1.00 98.00 197 GLU A O 1
ATOM 1591 N N . ALA A 1 198 ? -9.164 -11.561 6.380 1.00 98.06 198 ALA A N 1
ATOM 1592 C CA . ALA A 1 198 ? -8.867 -12.615 5.414 1.00 98.06 198 ALA A CA 1
ATOM 1593 C C . ALA A 1 198 ? -7.898 -12.162 4.307 1.00 98.06 198 ALA A C 1
ATOM 1595 O O . ALA A 1 198 ? -7.036 -12.936 3.878 1.00 98.06 198 ALA A O 1
ATOM 1596 N N . ARG A 1 199 ? -8.028 -10.918 3.826 1.00 97.88 199 ARG A N 1
ATOM 1597 C CA . ARG A 1 199 ? -7.151 -10.359 2.789 1.00 97.88 199 ARG A CA 1
ATOM 1598 C C . ARG A 1 199 ? -5.729 -10.154 3.303 1.00 97.88 199 ARG A C 1
ATOM 1600 O O . ARG A 1 199 ? -4.784 -10.521 2.606 1.00 97.88 199 ARG A O 1
ATOM 1607 N N . VAL A 1 200 ? -5.586 -9.601 4.504 1.00 97.62 200 VAL A N 1
ATOM 1608 C CA . VAL A 1 200 ? -4.296 -9.381 5.171 1.00 97.62 200 VAL A CA 1
ATOM 1609 C C . VAL A 1 200 ? -3.568 -10.706 5.388 1.00 97.62 200 VAL A C 1
ATOM 1611 O O . VAL A 1 200 ? -2.385 -10.802 5.053 1.00 97.62 200 VAL A O 1
ATOM 1614 N N . ASP A 1 201 ? -4.285 -11.730 5.857 1.00 96.88 201 ASP A N 1
ATOM 1615 C CA . ASP A 1 201 ? -3.746 -13.074 6.082 1.00 96.88 201 ASP A CA 1
ATOM 1616 C C . ASP A 1 201 ? -3.318 -13.740 4.769 1.00 96.88 201 ASP A C 1
ATOM 1618 O O . ASP A 1 201 ? -2.207 -14.254 4.655 1.00 96.88 201 ASP A O 1
ATOM 1622 N N . THR A 1 202 ? -4.175 -13.688 3.742 1.00 97.19 202 THR A N 1
ATOM 1623 C CA . THR A 1 202 ? -3.901 -14.298 2.427 1.00 97.19 202 THR A CA 1
ATOM 1624 C C . THR A 1 202 ? -2.654 -13.708 1.770 1.00 97.19 202 THR A C 1
ATOM 1626 O O . THR A 1 202 ? -1.900 -14.423 1.110 1.00 97.19 202 THR A O 1
ATOM 1629 N N . LEU A 1 203 ? -2.436 -12.402 1.936 1.00 96.44 203 LEU A N 1
ATOM 1630 C CA . LEU A 1 203 ? -1.280 -11.700 1.383 1.00 96.44 203 LEU A CA 1
ATOM 1631 C C . LEU A 1 203 ? -0.058 -11.704 2.313 1.00 96.44 203 LEU A C 1
ATOM 1633 O O . LEU A 1 203 ? 0.991 -11.198 1.916 1.00 96.44 203 LEU A O 1
ATOM 1637 N N . ALA A 1 204 ? -0.186 -12.252 3.525 1.00 96.00 204 ALA A N 1
ATOM 1638 C CA . ALA A 1 204 ? 0.852 -12.274 4.551 1.00 96.00 204 ALA A CA 1
ATOM 1639 C C . ALA A 1 204 ? 1.502 -10.893 4.784 1.00 96.00 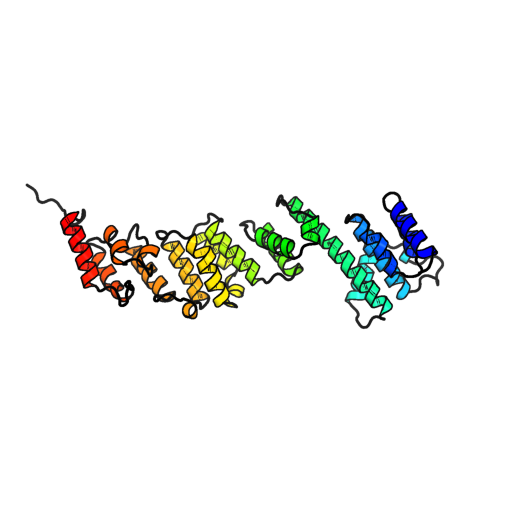204 ALA A C 1
ATOM 1641 O O . ALA A 1 204 ? 2.722 -10.771 4.916 1.00 96.00 204 ALA A O 1
ATOM 1642 N N . LEU A 1 205 ? 0.695 -9.821 4.822 1.00 96.38 205 LEU A N 1
ATOM 1643 C CA . LEU A 1 205 ? 1.229 -8.448 4.868 1.00 96.38 205 LEU A CA 1
ATOM 1644 C C . LEU A 1 205 ? 2.125 -8.214 6.097 1.00 96.38 205 LEU A C 1
ATOM 1646 O O . LEU A 1 205 ? 3.139 -7.512 6.025 1.00 96.38 205 LEU A O 1
ATOM 1650 N N . PHE A 1 206 ? 1.784 -8.841 7.224 1.00 93.56 206 PHE A N 1
ATOM 1651 C CA . PHE A 1 206 ? 2.497 -8.669 8.489 1.00 93.56 206 PHE A CA 1
ATOM 1652 C C . PHE A 1 206 ? 3.927 -9.197 8.476 1.00 93.56 206 PHE A C 1
ATOM 1654 O O . PHE A 1 206 ? 4.745 -8.711 9.255 1.00 93.56 206 PHE A O 1
ATOM 1661 N N . ASP A 1 207 ? 4.283 -10.098 7.556 1.00 92.94 207 ASP A N 1
ATOM 1662 C CA . ASP A 1 207 ? 5.659 -10.580 7.449 1.00 92.94 207 ASP A CA 1
ATOM 1663 C C . ASP A 1 207 ? 6.653 -9.470 7.123 1.00 92.94 207 ASP A C 1
ATOM 1665 O O . ASP A 1 207 ? 7.768 -9.485 7.647 1.00 92.94 207 ASP A O 1
ATOM 1669 N N . SER A 1 208 ? 6.230 -8.474 6.339 1.00 94.38 208 SER A N 1
ATOM 1670 C CA . SER A 1 208 ? 7.034 -7.278 6.094 1.00 94.38 208 SER A CA 1
ATOM 1671 C C . SER A 1 208 ? 6.729 -6.156 7.082 1.00 94.38 208 SER A C 1
ATOM 1673 O O . SER A 1 208 ? 7.652 -5.459 7.490 1.00 94.38 208 SER A O 1
ATOM 1675 N N . LEU A 1 209 ? 5.463 -5.930 7.453 1.00 96.69 209 LEU A N 1
ATOM 1676 C CA . LEU A 1 209 ? 5.083 -4.725 8.206 1.00 96.69 209 LEU A CA 1
ATOM 1677 C C . LEU A 1 209 ? 5.665 -4.692 9.625 1.00 96.69 209 LEU A C 1
ATOM 1679 O O . LEU A 1 209 ? 6.088 -3.627 10.084 1.00 96.69 209 LEU A O 1
ATOM 1683 N N . LYS A 1 210 ? 5.811 -5.861 10.264 1.00 94.88 210 LYS A N 1
ATOM 1684 C CA . LYS A 1 210 ? 6.410 -6.005 11.602 1.00 94.88 210 LYS A CA 1
ATOM 1685 C C . LYS A 1 210 ? 7.881 -5.583 11.683 1.00 94.88 210 LYS A C 1
ATOM 1687 O O . LYS A 1 210 ? 8.408 -5.415 12.778 1.00 94.88 210 LYS A O 1
ATOM 1692 N N . SER A 1 211 ? 8.564 -5.405 10.548 1.00 95.25 211 SER A N 1
ATOM 1693 C CA . SER A 1 211 ? 9.975 -5.008 10.536 1.00 95.25 211 SER A CA 1
ATOM 1694 C C . SER A 1 211 ? 10.200 -3.543 10.934 1.00 95.25 211 SER A C 1
ATOM 1696 O O . SER A 1 211 ? 11.336 -3.173 11.215 1.00 95.25 211 SER A O 1
ATOM 1698 N N . GLN A 1 212 ? 9.157 -2.699 10.923 1.00 95.56 212 GLN A N 1
ATOM 1699 C CA . GLN A 1 212 ? 9.244 -1.276 11.285 1.00 95.56 212 GLN A CA 1
ATOM 1700 C C . GLN A 1 212 ? 8.059 -0.839 12.178 1.00 95.56 212 GLN A C 1
ATOM 1702 O O . GLN A 1 212 ? 7.157 -0.141 11.704 1.00 95.56 212 GLN A O 1
ATOM 1707 N N . PRO A 1 213 ? 8.046 -1.214 13.474 1.00 94.69 213 PRO A N 1
ATOM 1708 C CA . PRO A 1 213 ? 6.918 -0.953 14.378 1.00 94.69 213 PRO A CA 1
ATOM 1709 C C . PRO A 1 213 ? 6.586 0.530 14.592 1.00 94.69 213 PRO A C 1
ATOM 1711 O O . PRO A 1 213 ? 5.415 0.889 14.714 1.00 94.69 213 PRO A O 1
ATOM 1714 N N . GLU A 1 214 ? 7.599 1.400 14.624 1.00 94.81 214 GLU A N 1
ATOM 1715 C CA . GLU A 1 214 ? 7.423 2.847 14.810 1.00 94.81 214 GLU A CA 1
ATOM 1716 C C . GLU A 1 214 ? 6.733 3.489 13.601 1.00 94.81 214 GLU A C 1
ATOM 1718 O O . GLU A 1 214 ? 5.711 4.165 13.747 1.00 94.81 214 GLU A O 1
ATOM 1723 N N . SER A 1 215 ? 7.258 3.225 12.397 1.00 96.00 215 SER A N 1
ATOM 1724 C CA . SER A 1 215 ? 6.678 3.689 11.132 1.00 96.00 215 SER A CA 1
ATOM 1725 C C . SER A 1 215 ? 5.245 3.186 10.973 1.00 96.00 215 SER A C 1
ATOM 1727 O O . SER A 1 215 ? 4.357 3.957 10.612 1.00 96.00 215 SER A O 1
ATOM 1729 N N . PHE A 1 216 ? 5.004 1.913 11.309 1.00 97.31 216 PHE A N 1
ATOM 1730 C CA . PHE A 1 216 ? 3.676 1.306 11.271 1.00 97.31 216 PHE A CA 1
ATOM 1731 C C . PHE A 1 216 ? 2.705 2.015 12.220 1.00 97.31 216 PHE A C 1
ATOM 1733 O O . PHE A 1 216 ? 1.634 2.444 11.798 1.00 97.31 216 PHE A O 1
ATOM 1740 N N . HIS A 1 217 ? 3.095 2.218 13.483 1.00 95.69 217 HIS A N 1
ATOM 1741 C CA . HIS A 1 217 ? 2.275 2.929 14.464 1.00 95.69 217 HIS A CA 1
ATOM 1742 C C . HIS A 1 217 ? 1.941 4.359 14.019 1.00 95.69 217 HIS A C 1
ATOM 1744 O O . HIS A 1 217 ? 0.784 4.782 14.105 1.00 95.69 217 HIS A O 1
ATOM 1750 N N . SER A 1 218 ? 2.943 5.098 13.531 1.00 95.69 218 SER A N 1
ATOM 1751 C CA . SER A 1 218 ? 2.777 6.472 13.049 1.00 95.69 218 SER A CA 1
ATOM 1752 C C . SER A 1 218 ? 1.778 6.542 11.891 1.00 95.69 218 SER A C 1
ATOM 1754 O O . SER A 1 218 ? 0.845 7.349 11.916 1.00 95.69 218 SER A O 1
ATOM 1756 N N . HIS A 1 219 ? 1.922 5.645 10.911 1.00 97.19 219 HIS A N 1
ATOM 1757 C CA . HIS A 1 219 ? 1.058 5.591 9.734 1.00 97.19 219 HIS A CA 1
ATOM 1758 C C . HIS A 1 219 ? -0.376 5.196 10.091 1.00 97.19 219 HIS A C 1
ATOM 1760 O O . HIS A 1 219 ? -1.319 5.907 9.743 1.00 97.19 219 HIS A O 1
ATOM 1766 N N . MET A 1 220 ? -0.539 4.112 10.854 1.00 96.81 220 MET A N 1
ATOM 1767 C CA . MET A 1 220 ? -1.842 3.622 11.307 1.00 96.81 220 MET A CA 1
ATOM 1768 C C . MET A 1 220 ? -2.592 4.686 12.117 1.00 96.81 220 MET A C 1
ATOM 1770 O O . MET A 1 220 ? -3.778 4.914 11.887 1.00 96.81 220 MET A O 1
ATOM 1774 N N . SER A 1 221 ? -1.906 5.404 13.007 1.00 94.12 221 SER A N 1
ATOM 1775 C CA . SER A 1 221 ? -2.537 6.447 13.826 1.00 94.12 221 SER A CA 1
ATOM 1776 C C . SER A 1 221 ? -2.975 7.659 13.001 1.00 94.12 221 SER A C 1
ATOM 1778 O O . SER A 1 221 ? -4.033 8.232 13.257 1.00 94.12 221 SER A O 1
ATOM 1780 N N . LYS A 1 222 ? -2.169 8.060 12.010 1.00 95.19 222 LYS A N 1
ATOM 1781 C CA . LYS A 1 222 ? -2.405 9.273 11.219 1.00 95.19 222 LYS A CA 1
ATOM 1782 C C . LYS A 1 222 ? -3.438 9.074 10.108 1.00 95.19 222 LYS A C 1
ATOM 1784 O O . LYS A 1 222 ? -4.294 9.939 9.920 1.00 95.19 222 LYS A O 1
ATOM 1789 N N . TYR A 1 223 ? -3.348 7.962 9.383 1.00 96.12 223 TYR A N 1
ATOM 1790 C CA . TYR A 1 223 ? -4.110 7.742 8.151 1.00 96.12 223 TYR A CA 1
ATOM 1791 C C . TYR A 1 223 ? -5.243 6.724 8.309 1.00 96.12 223 TYR A C 1
ATOM 1793 O O . TYR A 1 223 ? -6.270 6.864 7.657 1.00 96.12 223 TYR A O 1
ATOM 1801 N N . VAL A 1 224 ? -5.105 5.743 9.210 1.00 96.56 224 VAL A N 1
ATOM 1802 C CA . VAL A 1 224 ? -6.100 4.667 9.365 1.00 96.56 224 VAL A CA 1
ATOM 1803 C C . VAL A 1 224 ? -7.069 4.938 10.515 1.00 96.56 224 VAL A C 1
ATOM 1805 O O . VAL A 1 224 ? -8.279 4.916 10.328 1.00 96.56 224 VAL A O 1
ATOM 1808 N N . LEU A 1 225 ? -6.586 5.242 11.722 1.00 94.56 225 LEU A N 1
ATOM 1809 C CA . LEU A 1 225 ? -7.465 5.430 12.884 1.00 94.56 225 LEU A CA 1
ATOM 1810 C C . LEU A 1 225 ? -8.446 6.596 12.705 1.00 94.56 225 LEU A C 1
ATOM 1812 O O . LEU A 1 225 ? -9.547 6.582 13.256 1.00 94.56 225 LEU A O 1
ATOM 1816 N N . THR A 1 226 ? -8.049 7.619 11.948 1.00 93.06 226 THR A N 1
ATOM 1817 C CA . THR A 1 226 ? -8.862 8.811 11.700 1.00 93.06 226 THR A CA 1
ATOM 1818 C C . THR A 1 226 ? -10.122 8.500 10.896 1.00 93.06 226 THR A C 1
ATOM 1820 O O . THR A 1 226 ? -11.138 9.153 11.139 1.00 93.06 226 THR A O 1
ATOM 1823 N N . THR A 1 227 ? -10.093 7.477 10.037 1.00 93.25 227 THR A N 1
ATOM 1824 C CA . THR A 1 227 ? -11.217 7.062 9.183 1.00 93.25 227 THR A CA 1
ATOM 1825 C C . THR A 1 227 ? -12.128 6.024 9.839 1.00 93.25 227 THR A C 1
ATOM 1827 O O . THR A 1 227 ? -13.291 5.908 9.461 1.00 93.25 227 THR A O 1
ATOM 1830 N N . VAL A 1 228 ? -11.649 5.307 10.861 1.00 95.19 228 VAL A N 1
ATOM 1831 C CA . VAL A 1 228 ? -12.453 4.311 11.583 1.00 95.19 228 VAL A CA 1
ATOM 1832 C C . VAL A 1 228 ? -13.477 4.988 12.500 1.00 95.19 228 VAL A C 1
ATOM 1834 O O . VAL A 1 228 ? -13.128 5.766 13.400 1.00 95.19 228 VAL A O 1
ATOM 1837 N N . GLU A 1 229 ? -14.754 4.648 12.312 1.00 94.00 229 GLU A N 1
ATOM 1838 C CA . GLU A 1 229 ? -15.846 5.131 13.157 1.00 94.00 229 GLU A CA 1
ATOM 1839 C C . GLU A 1 229 ? -15.706 4.648 14.607 1.00 94.00 229 GLU A C 1
ATOM 1841 O O . GLU A 1 229 ? -15.424 3.481 14.880 1.00 94.00 229 GLU A O 1
ATOM 1846 N N . GLY A 1 230 ? -15.975 5.538 15.569 1.00 94.00 230 GLY A N 1
ATOM 1847 C CA . GLY A 1 230 ? -15.894 5.216 16.999 1.00 94.00 230 GLY A CA 1
ATOM 1848 C C . GLY A 1 230 ? -16.873 4.132 17.459 1.00 94.00 230 GLY A C 1
ATOM 1849 O O . GLY A 1 230 ? -16.637 3.475 18.472 1.00 94.00 230 GLY A O 1
ATOM 1850 N N . THR A 1 231 ? -17.952 3.928 16.707 1.00 94.62 231 THR A N 1
ATOM 1851 C CA . THR A 1 231 ? -18.989 2.920 16.952 1.00 94.62 231 THR A CA 1
ATOM 1852 C C . THR A 1 231 ? -18.706 1.569 16.296 1.00 94.62 231 THR A C 1
ATOM 1854 O O . THR A 1 231 ? -19.337 0.578 16.669 1.00 94.62 231 THR A O 1
ATOM 1857 N N . ASP A 1 232 ? -17.749 1.485 15.363 1.00 95.31 232 ASP A N 1
ATOM 1858 C CA . ASP A 1 232 ? -17.354 0.228 14.718 1.00 95.31 232 ASP A CA 1
ATOM 1859 C C . ASP A 1 232 ? -16.367 -0.543 15.613 1.00 95.31 232 ASP A C 1
ATOM 1861 O O . ASP A 1 232 ? -15.150 -0.587 15.408 1.00 95.31 232 ASP A O 1
ATOM 1865 N N . LEU A 1 233 ? -16.913 -1.144 16.675 1.00 95.56 233 LEU A N 1
ATOM 1866 C CA . LEU A 1 233 ? -16.130 -1.899 17.655 1.00 95.56 233 LEU A CA 1
ATOM 1867 C C . LEU A 1 233 ? -15.358 -3.081 17.041 1.00 95.56 233 LEU A C 1
ATOM 1869 O O . LEU A 1 233 ? -14.226 -3.311 17.475 1.00 95.56 233 LEU A O 1
ATOM 1873 N N . PRO A 1 234 ? -15.905 -3.851 16.073 1.00 95.62 234 PRO A N 1
ATOM 1874 C CA . PRO A 1 234 ? -15.131 -4.862 15.356 1.00 95.62 234 PRO A CA 1
ATOM 1875 C C . PRO A 1 234 ? -13.909 -4.281 14.639 1.00 95.62 234 PRO A C 1
ATOM 1877 O O . PRO A 1 234 ? -12.813 -4.814 14.805 1.00 95.62 234 PRO A O 1
ATOM 1880 N N . ARG A 1 235 ? -14.067 -3.180 13.894 1.00 97.19 235 ARG A N 1
ATOM 1881 C CA . ARG A 1 235 ? -12.959 -2.535 13.174 1.00 97.19 235 ARG A CA 1
ATOM 1882 C C . ARG A 1 235 ? -11.887 -1.998 14.108 1.00 97.19 235 ARG A C 1
ATOM 1884 O O . ARG A 1 235 ? -10.705 -2.233 13.869 1.00 97.19 235 ARG A O 1
ATOM 1891 N N . LEU A 1 236 ? -12.290 -1.324 15.185 1.00 97.06 236 LEU A N 1
ATOM 1892 C CA . LEU A 1 236 ? -11.370 -0.834 16.213 1.00 97.06 236 LEU A CA 1
ATOM 1893 C C . LEU A 1 236 ? -10.627 -1.987 16.890 1.00 97.06 236 LEU A C 1
ATOM 1895 O O . LEU A 1 236 ? -9.427 -1.894 17.130 1.00 97.06 236 LEU A O 1
ATOM 1899 N N . LEU A 1 237 ? -11.317 -3.095 17.178 1.00 97.31 237 LEU A N 1
ATOM 1900 C CA . LEU A 1 237 ? -10.682 -4.273 17.766 1.00 97.31 237 LEU A CA 1
ATOM 1901 C C . LEU A 1 237 ? -9.595 -4.825 16.848 1.00 97.31 237 LEU A C 1
ATOM 1903 O O . LEU A 1 237 ? -8.510 -5.138 17.334 1.00 97.31 237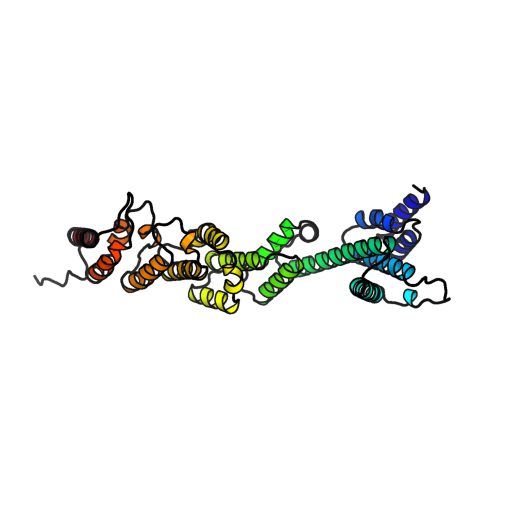 LEU A O 1
ATOM 1907 N N . TYR A 1 238 ? -9.880 -4.925 15.550 1.00 97.94 238 TYR A N 1
ATOM 1908 C CA . TYR A 1 238 ? -8.896 -5.387 14.584 1.00 97.94 238 TYR A CA 1
ATOM 1909 C C . TYR A 1 238 ? -7.726 -4.404 14.454 1.00 97.94 238 TYR A C 1
ATOM 1911 O O . TYR A 1 238 ? -6.579 -4.818 14.567 1.00 97.94 238 TYR A O 1
ATOM 1919 N N . TYR A 1 239 ? -7.994 -3.097 14.362 1.00 97.62 239 TYR A N 1
ATOM 1920 C CA . TYR A 1 239 ? -6.963 -2.051 14.369 1.00 97.62 239 TYR A CA 1
ATOM 1921 C C . TYR A 1 239 ? -5.970 -2.208 15.535 1.00 97.62 239 TYR A C 1
ATOM 1923 O O . TYR A 1 239 ? -4.758 -2.243 15.324 1.00 97.62 239 TYR A O 1
ATOM 1931 N N . TYR A 1 240 ? -6.463 -2.351 16.771 1.00 96.88 240 TYR A N 1
ATOM 1932 C CA . TYR A 1 240 ? -5.578 -2.517 17.929 1.00 96.88 240 TYR A CA 1
ATOM 1933 C C . TYR A 1 240 ? -4.903 -3.891 17.975 1.00 96.88 240 TYR A C 1
ATOM 1935 O O . TYR A 1 240 ? -3.786 -3.981 18.479 1.00 96.88 240 TYR A O 1
ATOM 1943 N N . ALA A 1 241 ? -5.534 -4.942 17.439 1.00 96.88 241 ALA A N 1
ATOM 1944 C CA . ALA A 1 241 ? -4.892 -6.247 17.280 1.00 96.88 241 ALA A CA 1
ATOM 1945 C C . ALA A 1 241 ? -3.664 -6.157 16.366 1.00 96.88 241 ALA A C 1
ATOM 1947 O O . ALA A 1 241 ? -2.612 -6.676 16.725 1.00 96.88 241 ALA A O 1
ATOM 1948 N N . LEU A 1 242 ? -3.768 -5.416 15.260 1.00 96.81 242 LEU A N 1
ATOM 1949 C CA . LEU A 1 242 ? -2.647 -5.172 14.354 1.00 96.81 242 LEU A CA 1
ATOM 1950 C C . LEU A 1 242 ? -1.505 -4.392 15.021 1.00 96.81 242 LEU A C 1
ATOM 1952 O O . LEU A 1 242 ? -0.337 -4.727 14.836 1.00 96.81 242 LEU A O 1
ATOM 1956 N N . LEU A 1 243 ? -1.823 -3.364 15.817 1.00 96.00 243 LEU A N 1
ATOM 1957 C CA . LEU A 1 243 ? -0.809 -2.625 16.581 1.00 96.00 243 LEU A CA 1
ATOM 1958 C C . LEU A 1 243 ? -0.103 -3.509 17.617 1.00 96.00 243 LEU A C 1
ATOM 1960 O O . LEU A 1 243 ? 1.109 -3.397 17.793 1.00 96.00 243 LEU A O 1
ATOM 1964 N N . GLU A 1 244 ? -0.848 -4.372 18.309 1.00 95.31 244 GLU A N 1
ATOM 1965 C CA . GLU A 1 244 ? -0.280 -5.316 19.273 1.00 95.31 244 GLU A CA 1
ATOM 1966 C C . GLU A 1 244 ? 0.622 -6.345 18.576 1.00 95.31 244 GLU A C 1
ATOM 1968 O O . GLU A 1 244 ? 1.740 -6.582 19.025 1.00 95.31 244 GLU A O 1
ATOM 1973 N N . GLU A 1 245 ? 0.182 -6.902 17.445 1.00 94.62 245 GLU A N 1
ATOM 1974 C CA . GLU A 1 245 ? 0.947 -7.880 16.662 1.00 94.62 245 GLU A CA 1
ATOM 1975 C C . GLU A 1 245 ? 2.243 -7.294 16.082 1.00 94.62 245 GLU A C 1
ATOM 1977 O O . GLU A 1 245 ? 3.287 -7.948 16.106 1.00 94.62 245 GLU A O 1
ATOM 1982 N N . CYS A 1 246 ? 2.216 -6.034 15.638 1.00 93.69 246 CYS A N 1
ATOM 1983 C CA . CYS A 1 246 ? 3.415 -5.301 15.223 1.00 93.69 246 CYS A CA 1
ATOM 1984 C C . CYS A 1 246 ? 4.321 -4.879 16.394 1.00 93.69 246 CYS A C 1
ATOM 1986 O O . CYS A 1 246 ? 5.381 -4.301 16.157 1.00 93.69 246 CYS A O 1
ATOM 1988 N N . GLY A 1 247 ? 3.937 -5.129 17.651 1.00 91.50 247 GLY A N 1
ATOM 1989 C CA . GLY A 1 247 ? 4.729 -4.746 18.821 1.00 91.50 247 GLY A CA 1
ATOM 1990 C C . GLY A 1 247 ? 4.780 -3.233 19.054 1.00 91.50 247 GLY A C 1
ATOM 1991 O O . GLY A 1 247 ? 5.759 -2.718 19.591 1.00 91.50 247 GLY A O 1
ATOM 1992 N N . CYS A 1 248 ? 3.737 -2.496 18.663 1.00 89.81 248 CYS A N 1
ATOM 1993 C CA . CYS A 1 248 ? 3.723 -1.032 18.714 1.00 89.81 248 CYS A CA 1
ATOM 1994 C C . CYS A 1 248 ? 3.556 -0.440 20.125 1.00 89.81 248 CYS A C 1
ATOM 1996 O O . CYS A 1 248 ? 3.559 0.781 20.270 1.00 89.81 248 CYS A O 1
ATOM 1998 N N . GLY A 1 249 ? 3.412 -1.265 21.168 1.00 83.25 249 GLY A N 1
ATOM 1999 C CA . GLY A 1 249 ? 3.062 -0.813 22.519 1.00 83.25 249 GLY A CA 1
ATOM 2000 C C . GLY A 1 249 ? 4.005 0.238 23.119 1.00 83.25 249 GLY A C 1
ATOM 2001 O O . GLY A 1 249 ? 3.546 1.091 23.870 1.00 83.25 249 GLY A O 1
ATOM 2002 N N . SER A 1 250 ? 5.293 0.229 22.763 1.00 81.88 250 SER A N 1
ATOM 2003 C CA . SER A 1 250 ? 6.281 1.222 23.219 1.00 81.88 250 SER A CA 1
ATOM 2004 C C . SER A 1 250 ? 6.184 2.584 22.523 1.00 81.88 250 SER A C 1
ATOM 2006 O O . SER A 1 250 ? 6.781 3.545 22.998 1.00 81.88 250 SER A O 1
ATOM 2008 N N . TYR A 1 251 ? 5.470 2.667 21.399 1.00 78.69 251 TYR A N 1
ATOM 2009 C CA . TYR A 1 251 ? 5.340 3.877 20.578 1.00 78.69 251 TYR A CA 1
ATOM 2010 C C . TYR A 1 251 ? 3.991 4.577 20.766 1.00 78.69 251 TYR A C 1
ATOM 2012 O O . TYR A 1 251 ? 3.813 5.710 20.317 1.00 78.69 251 TYR A O 1
ATOM 2020 N N . CYS A 1 252 ? 3.045 3.921 21.439 1.00 74.88 252 CYS A N 1
ATOM 2021 C CA . CYS A 1 252 ? 1.786 4.533 21.828 1.00 74.88 252 CYS A CA 1
ATOM 2022 C C . CYS A 1 252 ? 2.048 5.599 22.897 1.00 74.88 252 CYS A C 1
ATOM 2024 O O . CYS A 1 252 ? 2.477 5.291 24.006 1.00 74.88 252 CYS A O 1
ATOM 2026 N N . SER A 1 253 ? 1.760 6.860 22.574 1.00 67.19 253 SER A N 1
ATOM 2027 C CA . SER A 1 253 ? 1.767 7.956 23.551 1.00 67.19 253 SER A CA 1
ATOM 2028 C C . SER A 1 253 ? 0.588 7.883 24.527 1.00 67.19 253 SER A C 1
ATOM 2030 O O . SER A 1 253 ? 0.591 8.582 25.537 1.00 67.19 253 SER A O 1
ATOM 2032 N N . SER A 1 254 ? -0.417 7.054 24.222 1.00 70.62 254 SER A N 1
ATOM 2033 C CA . SER A 1 254 ? -1.634 6.912 25.012 1.00 70.62 254 SER A CA 1
ATOM 2034 C C . SER A 1 254 ? -1.397 6.157 26.315 1.00 70.62 254 SER A C 1
ATOM 2036 O O . SER A 1 254 ? -0.668 5.168 26.378 1.00 70.62 254 SER A O 1
ATOM 2038 N N . ILE A 1 255 ? -2.124 6.566 27.357 1.00 78.00 255 ILE A N 1
ATOM 2039 C CA . ILE A 1 255 ? -2.151 5.885 28.665 1.00 78.00 255 ILE A CA 1
ATOM 2040 C C . ILE A 1 255 ? -2.610 4.419 28.526 1.00 78.00 255 ILE A C 1
ATOM 2042 O O . ILE A 1 255 ? -2.228 3.554 29.315 1.00 78.00 255 ILE A O 1
ATOM 2046 N N . ILE A 1 256 ? -3.448 4.135 27.527 1.00 86.94 256 ILE A N 1
ATOM 2047 C CA . ILE A 1 256 ? -3.985 2.803 27.250 1.00 86.94 256 ILE A CA 1
ATOM 2048 C C . ILE A 1 256 ? -3.104 2.114 26.202 1.00 86.94 256 ILE A C 1
ATOM 2050 O O . ILE A 1 256 ? -2.922 2.633 25.103 1.00 86.94 256 ILE A O 1
ATOM 2054 N N . THR A 1 257 ? -2.584 0.930 26.530 1.00 90.56 257 THR A N 1
ATOM 2055 C CA . THR A 1 257 ? -1.806 0.099 25.595 1.00 90.56 257 THR A CA 1
ATOM 2056 C C . THR A 1 257 ? -2.710 -0.643 24.595 1.00 90.56 257 THR A C 1
ATOM 2058 O O . THR A 1 257 ? -3.880 -0.891 24.918 1.00 90.56 257 THR A O 1
ATOM 2061 N N . PRO A 1 258 ? -2.203 -1.077 23.421 1.00 93.38 258 PRO A N 1
ATOM 2062 C CA . PRO A 1 258 ? -2.992 -1.850 22.453 1.00 93.38 258 PRO A CA 1
ATOM 2063 C C . PRO A 1 258 ? -3.639 -3.116 23.051 1.00 93.38 258 PRO A C 1
ATOM 2065 O O . PRO A 1 258 ? -4.854 -3.280 22.943 1.00 93.38 258 PRO A O 1
ATOM 2068 N N . ASP A 1 259 ? -2.905 -3.946 23.803 1.00 93.75 259 ASP A N 1
ATOM 2069 C CA . ASP A 1 259 ? -3.480 -5.067 24.574 1.00 93.75 259 ASP A CA 1
ATOM 2070 C C . ASP A 1 259 ? -4.637 -4.650 25.510 1.00 93.75 259 ASP A C 1
ATOM 2072 O O . ASP A 1 259 ? -5.664 -5.338 25.612 1.00 93.75 259 ASP A O 1
ATOM 2076 N N . THR A 1 260 ? -4.523 -3.496 26.173 1.00 92.38 260 THR A N 1
ATOM 2077 C CA . THR A 1 260 ? -5.596 -2.989 27.040 1.00 92.38 260 THR A CA 1
ATOM 2078 C C . THR A 1 260 ? -6.826 -2.597 26.220 1.00 92.38 260 THR A C 1
ATOM 2080 O O . THR A 1 260 ? -7.945 -2.960 26.607 1.00 92.38 260 THR A O 1
ATOM 2083 N N . HIS A 1 261 ? -6.639 -1.943 25.068 1.00 94.69 261 HIS A N 1
ATOM 2084 C CA . HIS A 1 261 ? -7.720 -1.646 24.127 1.00 94.69 261 HIS A CA 1
ATOM 2085 C C . HIS A 1 261 ? -8.431 -2.923 23.662 1.00 94.69 261 HIS A C 1
ATOM 2087 O O . HIS A 1 261 ? -9.657 -3.019 23.768 1.00 94.69 261 HIS A O 1
ATOM 2093 N N . ILE A 1 262 ? -7.679 -3.951 23.257 1.00 95.81 262 ILE A N 1
ATOM 2094 C CA . ILE A 1 262 ? -8.212 -5.257 22.834 1.00 95.81 262 ILE A CA 1
ATOM 2095 C C . ILE A 1 262 ? -9.073 -5.879 23.941 1.00 95.81 262 ILE A C 1
ATOM 2097 O O . ILE A 1 262 ? -10.200 -6.326 23.697 1.00 95.81 262 ILE A O 1
ATOM 2101 N N . LYS A 1 263 ? -8.569 -5.905 25.182 1.00 94.69 263 LYS A N 1
ATOM 2102 C CA . LYS A 1 263 ? -9.288 -6.470 26.337 1.00 94.69 263 LYS A CA 1
ATOM 2103 C C . LYS A 1 263 ? -10.569 -5.700 26.660 1.00 94.69 263 LYS A C 1
ATOM 2105 O O . LYS A 1 263 ? -11.556 -6.325 27.057 1.00 94.69 263 LYS A O 1
ATOM 2110 N N . LEU A 1 264 ? -10.557 -4.373 26.529 1.00 94.69 264 LEU A N 1
ATOM 2111 C CA . LEU A 1 264 ? -11.738 -3.527 26.709 1.00 94.69 264 LEU A CA 1
ATOM 2112 C C . LEU A 1 264 ? -12.772 -3.795 25.611 1.00 94.69 264 LEU A C 1
ATOM 2114 O O . LEU A 1 264 ? -13.907 -4.148 25.926 1.00 94.69 264 LEU A O 1
ATOM 2118 N N . LEU A 1 265 ? -12.374 -3.716 24.341 1.00 95.75 265 LEU A N 1
ATOM 2119 C CA . LEU A 1 265 ? -13.253 -3.901 23.183 1.00 95.75 265 LEU A CA 1
ATOM 2120 C C . LEU A 1 265 ? -13.912 -5.283 23.163 1.00 95.75 265 LEU A C 1
ATOM 2122 O O . LEU A 1 265 ? -15.122 -5.378 22.961 1.00 95.75 265 LEU A O 1
ATOM 2126 N N . LYS A 1 266 ? -13.161 -6.356 23.461 1.00 95.12 266 LYS A N 1
ATOM 2127 C CA . LYS A 1 266 ? -13.708 -7.724 23.542 1.00 95.12 266 LYS A CA 1
ATOM 2128 C C . LYS A 1 266 ? -14.832 -7.860 24.570 1.00 95.12 266 LYS A C 1
ATOM 2130 O O . LYS A 1 266 ? -15.766 -8.619 24.323 1.00 95.12 266 LYS A O 1
ATOM 2135 N N . LYS A 1 267 ? -14.739 -7.154 25.702 1.00 93.81 267 LYS A N 1
ATOM 2136 C CA . LYS A 1 267 ? -15.753 -7.185 26.768 1.00 93.81 267 LYS A CA 1
ATOM 2137 C C . LYS A 1 267 ? -16.901 -6.214 26.518 1.00 93.81 267 LYS A C 1
ATOM 2139 O O . LYS A 1 267 ? -18.043 -6.550 26.801 1.00 93.81 267 LYS A O 1
ATOM 2144 N N . LEU A 1 268 ? -16.609 -5.017 26.012 1.00 92.88 268 LEU A N 1
ATOM 2145 C CA . LEU A 1 268 ? -17.614 -3.980 25.785 1.00 92.88 268 LEU A CA 1
ATOM 2146 C C . LEU A 1 268 ? -18.560 -4.370 24.652 1.00 92.88 268 LEU A C 1
ATOM 2148 O O . LEU A 1 268 ? -19.768 -4.313 24.846 1.00 92.88 268 LEU A O 1
ATOM 2152 N N . ARG A 1 269 ? -18.041 -4.902 23.539 1.00 92.00 269 ARG A N 1
ATOM 2153 C CA . ARG A 1 269 ? -18.867 -5.308 22.389 1.00 92.00 269 ARG A CA 1
ATOM 2154 C C . ARG A 1 269 ? -19.961 -6.332 22.716 1.00 92.00 269 ARG A C 1
ATOM 2156 O O . ARG A 1 269 ? -20.915 -6.450 21.962 1.00 92.00 269 ARG A O 1
ATOM 2163 N N . SER A 1 270 ? -19.810 -7.107 23.795 1.00 90.44 270 SER A N 1
ATOM 2164 C CA . SER A 1 270 ? -20.804 -8.105 24.211 1.00 90.44 270 SER A CA 1
ATOM 2165 C C . SER A 1 270 ? -21.850 -7.561 25.183 1.00 90.44 270 SER A C 1
ATOM 2167 O O . SER A 1 270 ? -22.840 -8.237 25.434 1.00 90.44 270 SER A O 1
ATOM 2169 N N . VAL A 1 271 ? -21.613 -6.391 25.787 1.00 91.25 271 VAL A N 1
ATOM 2170 C CA . VAL A 1 271 ? -22.473 -5.828 26.845 1.00 91.25 271 VAL A CA 1
ATOM 2171 C C . VAL A 1 271 ? -23.016 -4.437 26.512 1.00 91.25 271 VAL A C 1
ATOM 2173 O O . VAL A 1 271 ? -23.884 -3.939 27.228 1.00 91.25 271 VAL A O 1
ATOM 2176 N N . THR A 1 272 ? -22.530 -3.798 25.447 1.00 89.31 272 THR A N 1
ATOM 2177 C CA . THR A 1 272 ? -23.015 -2.504 24.963 1.00 89.31 272 THR A CA 1
ATOM 2178 C C . THR A 1 272 ? -23.495 -2.597 23.521 1.00 89.31 272 THR A C 1
ATOM 2180 O O . THR A 1 272 ? -22.999 -3.385 22.720 1.00 89.31 272 THR A O 1
ATOM 2183 N N . THR A 1 273 ? -24.466 -1.753 23.188 1.00 88.25 273 THR A N 1
ATOM 2184 C CA . THR A 1 273 ? -24.904 -1.483 21.818 1.00 88.25 273 THR A CA 1
ATOM 2185 C C . THR A 1 273 ? -24.818 0.026 21.600 1.00 88.25 273 THR A C 1
ATOM 2187 O O . THR A 1 273 ? -25.201 0.795 22.478 1.00 88.25 273 THR A O 1
ATOM 2190 N N . GLY A 1 274 ? -24.240 0.463 20.477 1.00 88.56 274 GLY A N 1
ATOM 2191 C CA . GLY A 1 274 ? -24.100 1.891 20.151 1.00 88.56 274 GLY A CA 1
ATOM 2192 C C . GLY A 1 274 ? -23.048 2.670 20.956 1.00 88.56 274 GLY A C 1
ATOM 2193 O O . GLY A 1 274 ? -23.132 3.893 21.024 1.00 88.56 274 GLY A O 1
ATOM 2194 N N . LEU A 1 275 ? -22.071 2.001 21.582 1.00 94.38 275 LEU A N 1
ATOM 2195 C CA . LEU A 1 275 ? -20.970 2.680 22.279 1.00 94.38 275 LEU A CA 1
ATOM 2196 C C . LEU A 1 275 ? -20.018 3.329 21.269 1.00 94.38 275 LEU A C 1
ATOM 2198 O O . LEU A 1 275 ? -19.448 2.633 20.435 1.00 94.38 275 LEU A O 1
ATOM 2202 N N . ASP A 1 276 ? -19.781 4.630 21.418 1.00 94.56 276 ASP A N 1
ATOM 2203 C CA . ASP A 1 276 ? -18.688 5.335 20.748 1.00 94.56 276 ASP A CA 1
ATOM 2204 C C . ASP A 1 276 ? -17.399 5.155 21.567 1.00 94.56 276 ASP A C 1
ATOM 2206 O O . ASP A 1 276 ? -17.139 5.861 22.546 1.00 94.56 276 ASP A O 1
ATOM 2210 N N . TYR A 1 277 ? -16.614 4.140 21.205 1.00 94.75 277 TYR A N 1
ATOM 2211 C CA . TYR A 1 277 ? -15.403 3.759 21.926 1.00 94.75 277 TYR A CA 1
ATOM 2212 C C . TYR A 1 277 ? -14.311 4.822 21.825 1.00 94.75 277 TYR A C 1
ATOM 2214 O O . TYR A 1 277 ? -13.614 5.063 22.807 1.00 94.75 277 TYR A O 1
ATOM 2222 N N . ARG A 1 278 ? -14.194 5.499 20.675 1.00 91.88 278 ARG A N 1
ATOM 2223 C CA . ARG A 1 278 ? -13.197 6.561 20.486 1.00 91.88 278 ARG A CA 1
ATOM 2224 C C . ARG A 1 278 ? -13.437 7.715 21.452 1.00 91.88 278 ARG A C 1
ATOM 2226 O O . ARG A 1 278 ? -12.487 8.144 22.092 1.00 91.88 278 ARG A O 1
ATOM 2233 N N . LYS A 1 279 ? -14.689 8.155 21.631 1.00 91.00 279 LYS A N 1
ATOM 2234 C CA . LYS A 1 279 ? -15.018 9.174 22.647 1.00 91.00 279 LYS A CA 1
ATOM 2235 C C . LYS A 1 279 ? -14.768 8.698 24.073 1.00 91.00 279 LYS A C 1
ATOM 2237 O O . LYS A 1 279 ? -14.424 9.500 24.930 1.00 91.00 279 LYS A O 1
ATOM 2242 N N . MET A 1 280 ? -14.954 7.405 24.338 1.00 91.62 280 MET A N 1
ATOM 2243 C CA . MET A 1 280 ? -14.725 6.833 25.665 1.00 91.62 280 MET A CA 1
ATOM 2244 C C . MET A 1 280 ? -13.236 6.786 26.038 1.00 91.62 280 MET A C 1
ATOM 2246 O O . MET A 1 280 ? -12.912 6.883 27.217 1.00 91.62 280 MET A O 1
ATOM 2250 N N . THR A 1 281 ? -12.337 6.597 25.071 1.00 89.50 281 THR A N 1
ATOM 2251 C CA . THR A 1 281 ? -10.884 6.508 25.312 1.00 89.50 281 THR A CA 1
ATOM 2252 C C . THR A 1 281 ? -10.111 7.753 24.892 1.00 89.50 281 THR A C 1
ATOM 2254 O O . THR A 1 281 ? -8.884 7.717 24.869 1.00 89.50 281 THR A O 1
ATOM 2257 N N . ASP A 1 282 ? -10.810 8.819 24.518 1.00 84.75 282 ASP A N 1
ATOM 2258 C CA . ASP A 1 282 ? -10.204 10.102 24.185 1.00 84.75 282 ASP A CA 1
ATOM 2259 C C . ASP A 1 282 ? -9.533 10.718 25.424 1.00 84.75 282 ASP A C 1
ATOM 2261 O O . ASP A 1 282 ? -10.046 10.618 26.538 1.00 84.75 282 ASP A O 1
ATOM 2265 N N . GLU A 1 283 ? -8.377 11.356 25.241 1.00 79.62 283 GLU A N 1
ATOM 2266 C CA . GLU A 1 283 ? -7.595 11.921 26.352 1.00 79.62 283 GLU A CA 1
ATOM 2267 C C . GLU A 1 283 ? -8.231 13.196 26.928 1.00 79.62 283 GLU A C 1
ATOM 2269 O O . GLU A 1 283 ? -7.941 13.589 28.061 1.00 79.62 283 GLU A O 1
ATOM 2274 N N . VAL A 1 284 ? -9.106 13.842 26.153 1.00 82.50 284 VAL A N 1
ATOM 2275 C CA . VAL A 1 284 ? -9.738 15.119 26.506 1.00 82.50 284 VAL A CA 1
ATOM 2276 C C . VAL A 1 284 ? -11.124 14.917 27.123 1.00 82.50 284 VAL A C 1
ATOM 2278 O O . VAL A 1 284 ? -11.522 15.665 28.018 1.00 82.50 284 VAL A O 1
ATOM 2281 N N . SER A 1 285 ? -11.865 13.914 26.658 1.00 83.69 285 SER A N 1
ATOM 2282 C CA . SER A 1 285 ? -13.258 13.677 27.044 1.00 83.69 285 SER A CA 1
ATOM 2283 C C . SER A 1 285 ? -13.380 12.817 28.309 1.00 83.69 285 SER A C 1
ATOM 2285 O O . SER A 1 285 ? -12.610 11.887 28.517 1.00 83.69 285 SER A O 1
ATOM 2287 N N . ASP 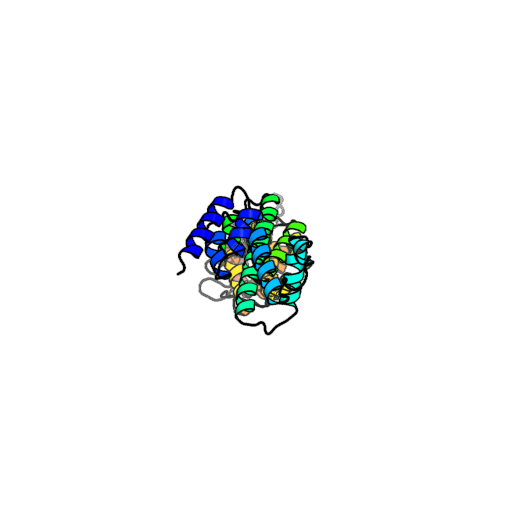A 1 286 ? -14.378 13.084 29.164 1.00 88.69 286 ASP A N 1
ATOM 2288 C CA . ASP A 1 286 ? -14.685 12.184 30.288 1.00 88.69 286 ASP A CA 1
ATOM 2289 C C . ASP A 1 286 ? -15.321 10.884 29.750 1.00 88.69 286 ASP A C 1
ATOM 2291 O O . ASP A 1 286 ? -16.411 10.947 29.162 1.00 88.69 286 ASP A O 1
ATOM 2295 N N . PRO A 1 287 ? -14.716 9.699 29.988 1.00 91.94 287 PRO A N 1
ATOM 2296 C CA . PRO A 1 287 ? -15.262 8.422 29.528 1.00 91.94 287 PRO A CA 1
ATOM 2297 C C . PRO A 1 287 ? -16.709 8.175 29.966 1.00 91.94 287 PRO A C 1
ATOM 2299 O O . PRO A 1 287 ? -17.455 7.468 29.285 1.00 91.94 287 PRO A O 1
ATOM 2302 N N . LEU A 1 288 ? -17.129 8.746 31.102 1.00 92.62 288 LEU A N 1
ATOM 2303 C CA . LEU A 1 288 ? -18.486 8.579 31.621 1.00 92.62 288 LEU A CA 1
ATOM 2304 C C . LEU A 1 288 ? -19.552 9.195 30.712 1.00 92.62 288 LEU A C 1
ATOM 2306 O O . LEU A 1 288 ? -20.658 8.661 30.657 1.00 92.62 288 LEU A O 1
ATOM 2310 N N . VAL A 1 289 ? -19.220 10.249 29.962 1.00 92.56 289 VAL A N 1
ATOM 2311 C CA . VAL A 1 289 ? -20.142 10.889 29.009 1.00 92.56 289 VAL A CA 1
ATOM 2312 C C . VAL A 1 289 ? -20.445 9.950 27.841 1.00 92.56 289 VAL A C 1
ATOM 2314 O O . VAL A 1 289 ? -21.594 9.825 27.423 1.00 92.56 289 VAL A O 1
ATOM 2317 N N . ALA A 1 290 ? -19.432 9.236 27.341 1.00 92.56 290 ALA A N 1
ATOM 2318 C CA . ALA A 1 290 ? -19.609 8.239 26.286 1.00 92.56 290 ALA A CA 1
ATOM 2319 C C . ALA A 1 290 ? -20.338 6.977 26.790 1.00 92.56 290 ALA A C 1
ATOM 2321 O O . ALA A 1 290 ? -21.073 6.338 26.036 1.00 92.56 290 ALA A O 1
ATOM 2322 N N . LEU A 1 291 ? -20.159 6.624 28.068 1.00 93.62 291 LEU A N 1
ATOM 2323 C CA . LEU A 1 291 ? -20.792 5.457 28.685 1.00 93.62 291 LEU A CA 1
ATOM 2324 C C . LEU A 1 291 ? -22.260 5.686 29.063 1.00 93.62 291 LEU A C 1
ATOM 2326 O O . LEU A 1 291 ? -23.070 4.778 28.882 1.00 93.62 291 LEU A O 1
ATOM 2330 N N . GLU A 1 292 ? -22.630 6.866 29.567 1.00 93.75 292 GLU A N 1
ATOM 2331 C CA . GLU A 1 292 ? -23.994 7.187 30.015 1.00 93.75 292 GLU A CA 1
ATOM 2332 C C . GLU A 1 292 ? -25.107 6.681 29.069 1.00 93.75 292 GLU A C 1
ATOM 2334 O O . GLU A 1 292 ? -25.991 5.944 29.532 1.00 93.75 292 GLU A O 1
ATOM 2339 N N . PRO A 1 293 ? -25.098 6.979 27.750 1.00 92.31 293 PRO A N 1
ATOM 2340 C CA . PRO A 1 293 ? -26.181 6.564 26.859 1.00 92.31 293 PRO A CA 1
ATOM 2341 C C . PRO A 1 293 ? -26.333 5.042 26.761 1.00 92.31 293 PRO A C 1
ATOM 2343 O O . PRO A 1 293 ? -27.461 4.566 26.627 1.00 92.31 293 PRO A O 1
ATOM 2346 N N . VAL A 1 294 ? -25.251 4.277 26.929 1.00 93.00 294 VAL A N 1
ATOM 2347 C CA . VAL A 1 294 ? -25.250 2.812 26.777 1.00 93.00 294 VAL A CA 1
ATOM 2348 C C . VAL A 1 294 ? -25.382 2.044 28.095 1.00 93.00 294 VAL A C 1
ATOM 2350 O O . VAL A 1 294 ? -25.568 0.828 28.071 1.00 93.00 294 VAL A O 1
ATOM 2353 N N . LEU A 1 295 ? -25.307 2.718 29.249 1.00 93.06 295 LEU A N 1
ATOM 2354 C CA . LEU A 1 295 ? -25.493 2.080 30.557 1.00 93.06 295 LEU A CA 1
ATOM 2355 C C . LEU A 1 295 ? -26.944 1.618 30.754 1.00 93.06 295 LEU A C 1
ATOM 2357 O O . LEU A 1 295 ? -27.887 2.393 30.573 1.00 93.06 295 LEU A O 1
ATOM 2361 N N . THR A 1 296 ? -27.109 0.366 31.167 1.00 91.38 296 THR A N 1
ATOM 2362 C CA . THR A 1 296 ? -28.385 -0.302 31.459 1.00 91.38 296 THR A CA 1
ATOM 2363 C C . THR A 1 296 ? -28.268 -1.111 32.749 1.00 91.38 296 THR A C 1
ATOM 2365 O O . THR A 1 296 ? -27.165 -1.453 33.189 1.00 91.38 296 THR A O 1
ATOM 2368 N N . SER A 1 297 ? -29.409 -1.471 33.336 1.00 90.12 297 SER A N 1
ATOM 2369 C CA . SER A 1 297 ? -29.477 -2.382 34.488 1.00 90.12 297 SER A CA 1
ATOM 2370 C C . SER A 1 297 ? -28.753 -3.719 34.259 1.00 90.12 297 SER A C 1
ATOM 2372 O O . SER A 1 297 ? -28.191 -4.279 35.200 1.00 90.12 297 SER A O 1
ATOM 2374 N N . GLN A 1 298 ? -28.693 -4.206 33.015 1.00 90.19 298 GLN A N 1
ATOM 2375 C CA . GLN A 1 298 ? -28.049 -5.476 32.663 1.00 90.19 298 GLN A CA 1
ATOM 2376 C C . GLN A 1 298 ? -26.522 -5.382 32.516 1.00 90.19 298 GLN A C 1
ATOM 2378 O O . GLN A 1 298 ? -25.823 -6.366 32.765 1.00 90.19 298 GLN A O 1
ATOM 2383 N N . ASN A 1 299 ? -25.977 -4.226 32.117 1.00 93.75 299 ASN A N 1
ATOM 2384 C CA . ASN A 1 299 ? -24.549 -4.102 31.796 1.00 93.75 299 ASN A CA 1
ATOM 2385 C C . ASN A 1 299 ? -23.723 -3.295 32.808 1.00 93.75 299 ASN A C 1
ATOM 2387 O O . ASN A 1 299 ? -22.498 -3.444 32.827 1.00 93.75 299 ASN A O 1
ATOM 2391 N N . VAL A 1 300 ? -24.357 -2.497 33.675 1.00 94.19 300 VAL A N 1
ATOM 2392 C CA . VAL A 1 300 ? -23.663 -1.558 34.575 1.00 94.19 300 VAL A CA 1
ATOM 2393 C C . VAL A 1 300 ? -22.626 -2.249 35.466 1.00 94.19 300 VAL A C 1
ATOM 2395 O O . VAL A 1 300 ? -21.513 -1.749 35.618 1.00 94.19 300 VAL A O 1
ATOM 2398 N N . LEU A 1 301 ? -22.938 -3.438 35.992 1.00 93.56 301 LEU A N 1
ATOM 2399 C CA . LEU A 1 301 ? -22.016 -4.219 36.824 1.00 93.56 301 LEU A CA 1
ATOM 2400 C C . LEU A 1 301 ? -20.804 -4.732 36.031 1.00 93.56 301 LEU A C 1
ATOM 2402 O O . LEU A 1 301 ? -19.693 -4.818 36.552 1.00 93.56 301 LEU A O 1
ATOM 2406 N N . SER A 1 302 ? -21.010 -5.107 34.770 1.00 93.88 302 SER A N 1
ATOM 2407 C CA . SER A 1 302 ? -19.939 -5.591 33.896 1.00 93.88 302 SER A CA 1
ATOM 2408 C C . SER A 1 302 ? -19.009 -4.453 33.485 1.00 93.88 302 SER A C 1
ATOM 2410 O O . SER A 1 302 ? -17.792 -4.633 33.481 1.00 93.88 302 SER A O 1
ATOM 2412 N N . ILE A 1 303 ? -19.569 -3.275 33.197 1.00 93.94 303 ILE A N 1
ATOM 2413 C CA . ILE A 1 303 ? -18.816 -2.074 32.818 1.00 93.94 303 ILE A CA 1
ATOM 2414 C C . ILE A 1 303 ? -18.065 -1.495 34.023 1.00 93.94 303 ILE A C 1
ATOM 2416 O O . ILE A 1 303 ? -16.901 -1.121 33.886 1.00 93.94 303 ILE A O 1
ATOM 2420 N N . SER A 1 304 ? -18.654 -1.489 35.225 1.00 94.25 304 SER A N 1
ATOM 2421 C CA . SER A 1 304 ? -17.995 -0.950 36.425 1.00 94.25 304 SER A CA 1
ATOM 2422 C C . SER A 1 304 ? -16.723 -1.720 36.807 1.00 94.25 304 SER A C 1
ATOM 2424 O O . SER A 1 304 ? -15.757 -1.120 37.278 1.00 94.25 304 SER A O 1
ATOM 2426 N N . LYS A 1 305 ? -16.651 -3.023 36.497 1.00 94.25 305 LYS A N 1
ATOM 2427 C CA . LYS A 1 305 ? -15.432 -3.847 36.641 1.00 94.25 305 LYS A CA 1
ATOM 2428 C C . LYS A 1 305 ? -14.295 -3.458 35.688 1.00 94.25 305 LYS A C 1
ATOM 2430 O O . LYS A 1 305 ? -13.169 -3.908 35.885 1.00 94.25 305 LYS A O 1
ATOM 2435 N N . LEU A 1 306 ? -14.578 -2.683 34.640 1.00 92.38 306 LEU A N 1
ATOM 2436 C CA . LEU A 1 306 ? -13.593 -2.201 33.663 1.00 92.38 306 LEU A CA 1
ATOM 2437 C C . LEU A 1 306 ? -13.142 -0.765 33.936 1.00 92.38 306 LEU A C 1
ATOM 2439 O O . LEU A 1 306 ? -12.201 -0.305 33.298 1.00 92.38 306 LEU A O 1
ATOM 2443 N N . ALA A 1 307 ? -13.783 -0.078 34.886 1.00 90.31 307 ALA A N 1
ATOM 2444 C CA . ALA A 1 307 ? -13.581 1.342 35.148 1.00 90.31 307 ALA A CA 1
ATOM 2445 C C . ALA A 1 307 ? -12.110 1.698 35.428 1.00 90.31 307 ALA A C 1
ATOM 2447 O O . ALA A 1 307 ? -11.601 2.681 34.900 1.00 90.31 307 ALA A O 1
ATOM 2448 N N . ASN A 1 308 ? -11.387 0.842 36.158 1.00 89.25 308 ASN A N 1
ATOM 2449 C CA . ASN A 1 308 ? -9.980 1.069 36.500 1.00 89.25 308 ASN A CA 1
ATOM 2450 C C . ASN A 1 308 ? -9.007 1.015 35.306 1.00 89.25 308 ASN A C 1
ATOM 2452 O O . ASN A 1 308 ? -7.817 1.246 35.493 1.00 89.25 308 ASN A O 1
ATOM 2456 N N . ARG A 1 309 ? -9.489 0.685 34.103 1.00 88.88 309 ARG A N 1
ATOM 2457 C CA . ARG A 1 309 ? -8.722 0.700 32.847 1.00 88.88 309 ARG A CA 1
ATOM 2458 C C . ARG A 1 309 ? -9.032 1.921 31.983 1.00 88.88 309 ARG A C 1
ATOM 2460 O O . ARG A 1 309 ? -8.458 2.050 30.908 1.00 88.88 309 ARG A O 1
ATOM 2467 N N . LEU A 1 310 ? -9.971 2.762 32.413 1.00 88.19 310 LEU A N 1
ATOM 2468 C CA . LEU A 1 310 ? -10.388 3.958 31.696 1.00 88.19 310 LEU A CA 1
ATOM 2469 C C . LEU A 1 310 ? -9.701 5.169 32.337 1.00 88.19 310 LEU A C 1
ATOM 2471 O O . LEU A 1 310 ? -9.977 5.452 33.508 1.00 88.19 310 LEU A O 1
ATOM 2475 N N . PRO A 1 311 ? -8.799 5.859 31.624 1.00 85.31 311 PRO A N 1
ATOM 2476 C CA . PRO A 1 311 ? -8.157 7.065 32.126 1.00 85.31 311 PRO A CA 1
ATOM 2477 C C . PRO A 1 311 ? -9.168 8.209 32.220 1.00 85.31 311 PRO A C 1
ATOM 2479 O O . PRO A 1 311 ? -10.154 8.236 31.488 1.00 85.31 311 PRO A O 1
ATOM 2482 N N . ARG A 1 312 ? -8.930 9.158 33.126 1.00 83.31 312 ARG A N 1
ATOM 2483 C CA . ARG A 1 312 ? -9.711 10.398 33.218 1.00 83.31 312 ARG A CA 1
ATOM 2484 C C . ARG A 1 312 ? -8.903 11.613 32.760 1.00 83.31 312 ARG A C 1
ATOM 2486 O O . ARG A 1 312 ? -7.696 11.658 33.027 1.00 83.31 312 ARG A O 1
ATOM 2493 N N . PRO A 1 313 ? -9.563 12.634 32.179 1.00 79.69 313 PRO A N 1
ATOM 2494 C CA . PRO A 1 313 ? -8.941 13.933 31.957 1.00 79.69 313 PRO A CA 1
ATOM 2495 C C . PRO A 1 313 ? -8.417 14.500 33.283 1.00 79.69 313 PRO A C 1
ATOM 2497 O O . PRO A 1 313 ? -9.131 14.509 34.287 1.00 79.69 313 PRO A O 1
ATOM 2500 N N . GLY A 1 314 ? -7.161 14.949 33.307 1.00 71.56 314 GLY A N 1
ATOM 2501 C CA . GLY A 1 314 ? -6.514 15.451 34.529 1.00 71.56 314 GLY A CA 1
ATOM 2502 C C . GLY A 1 314 ? -5.874 14.378 35.422 1.00 71.56 314 GLY A C 1
ATOM 2503 O O . GLY A 1 314 ? -5.358 14.709 36.488 1.00 71.56 314 GLY A O 1
ATOM 2504 N N . GLY A 1 315 ? -5.848 13.117 34.978 1.00 75.81 315 GLY A N 1
ATOM 2505 C CA . GLY A 1 315 ? -5.147 12.021 35.646 1.00 75.81 315 GLY A CA 1
ATOM 2506 C C . GLY A 1 315 ? -6.049 11.119 36.492 1.00 75.81 315 GLY A C 1
ATOM 2507 O O . GLY A 1 315 ? -7.175 11.455 36.859 1.00 75.81 315 GLY A O 1
ATOM 2508 N N . GLY A 1 316 ? -5.535 9.927 36.803 1.00 83.56 316 GLY A N 1
ATOM 2509 C CA . GLY A 1 316 ? -6.287 8.875 37.485 1.00 83.56 316 GLY A CA 1
ATOM 2510 C C . GLY A 1 316 ? -7.174 8.056 36.542 1.00 83.56 316 GLY A C 1
ATOM 2511 O O . GLY A 1 316 ? -7.104 8.173 35.319 1.00 83.56 316 GLY A O 1
ATOM 2512 N N . VAL A 1 317 ? -7.995 7.188 37.131 1.00 88.56 317 VAL A N 1
ATOM 2513 C CA . VAL A 1 317 ? -8.877 6.262 36.406 1.00 88.56 317 VAL A CA 1
ATOM 2514 C C . VAL A 1 317 ? -10.319 6.401 36.877 1.00 88.56 317 VAL A C 1
ATOM 2516 O O . VAL A 1 317 ? -10.588 6.887 37.979 1.00 88.56 317 VAL A O 1
ATOM 2519 N N . VAL A 1 318 ? -11.265 5.965 36.050 1.00 91.12 318 VAL A N 1
ATOM 2520 C CA . VAL A 1 318 ? -12.678 5.916 36.431 1.00 91.12 318 VAL A CA 1
ATOM 2521 C C . VAL A 1 318 ? -12.863 4.911 37.578 1.00 91.12 318 VAL A C 1
ATOM 2523 O O . VAL A 1 318 ? -12.324 3.804 37.563 1.00 91.12 318 VAL A O 1
ATOM 2526 N N . SER A 1 319 ? -13.644 5.276 38.598 1.00 93.00 319 SER A N 1
ATOM 2527 C CA . SER A 1 319 ? -14.010 4.352 39.675 1.00 93.00 319 SER A CA 1
ATOM 2528 C C . SER A 1 319 ? -15.293 3.590 39.339 1.00 93.00 319 SER A C 1
ATOM 2530 O O . SER A 1 319 ? -16.196 4.110 38.680 1.00 93.00 319 SER A O 1
ATOM 2532 N N . ALA A 1 320 ? -15.428 2.369 39.863 1.00 94.38 320 ALA A N 1
ATOM 2533 C CA . ALA A 1 320 ? -16.669 1.602 39.739 1.00 94.38 320 ALA A CA 1
ATOM 2534 C C . ALA A 1 320 ? -17.878 2.369 40.313 1.00 94.38 320 ALA A C 1
ATOM 2536 O O . ALA A 1 320 ? -18.956 2.360 39.722 1.00 94.38 320 ALA A O 1
ATOM 2537 N N . SER A 1 321 ? -17.684 3.086 41.428 1.00 94.50 321 SER A N 1
ATOM 2538 C CA . SER A 1 321 ? -18.715 3.929 42.043 1.00 94.50 321 SER A CA 1
ATOM 2539 C C . SER A 1 321 ? -19.190 5.050 41.120 1.00 94.50 321 SER A C 1
ATOM 2541 O O . SER A 1 321 ? -20.385 5.325 41.085 1.00 94.50 321 SER A O 1
ATOM 2543 N N . ALA A 1 322 ? -18.292 5.657 40.339 1.00 94.31 322 ALA A N 1
ATOM 2544 C CA . ALA A 1 322 ? -18.659 6.706 39.398 1.00 94.31 322 ALA A CA 1
ATOM 2545 C C . ALA A 1 322 ? -19.523 6.159 38.254 1.00 94.31 322 ALA A C 1
ATOM 2547 O O . ALA A 1 322 ? -20.535 6.765 37.927 1.00 94.31 322 ALA A O 1
ATOM 2548 N N . VAL A 1 323 ? -19.200 4.972 37.723 1.00 95.56 323 VAL A N 1
ATOM 2549 C CA . VAL A 1 323 ? -20.037 4.296 36.712 1.00 95.56 323 VAL A CA 1
ATOM 2550 C C . VAL A 1 323 ? -21.449 4.033 37.250 1.00 95.56 323 VAL A C 1
ATOM 2552 O O . VAL A 1 323 ? -22.435 4.320 36.570 1.00 95.56 323 VAL A O 1
ATOM 2555 N N . HIS A 1 324 ? -21.564 3.531 38.485 1.00 95.56 324 HIS A N 1
ATOM 2556 C CA . HIS A 1 324 ? -22.865 3.309 39.122 1.00 95.56 324 HIS A CA 1
ATOM 2557 C C . HIS A 1 324 ? -23.625 4.618 39.371 1.00 95.56 324 HIS A C 1
ATOM 2559 O O . HIS A 1 324 ? -24.827 4.662 39.124 1.00 95.56 324 HIS A O 1
ATOM 2565 N N . ALA A 1 325 ? -22.948 5.683 39.808 1.00 95.62 325 ALA A N 1
ATOM 2566 C CA . ALA A 1 325 ? -23.564 6.992 40.009 1.00 95.62 325 ALA A CA 1
ATOM 2567 C C . ALA A 1 325 ? -24.101 7.584 38.694 1.00 95.62 325 ALA A C 1
ATOM 2569 O O . ALA A 1 325 ? -25.234 8.062 38.666 1.00 95.62 325 ALA A O 1
ATOM 2570 N N . THR A 1 326 ? -23.343 7.488 37.596 1.00 95.19 326 THR A N 1
ATOM 2571 C CA . THR A 1 326 ? -23.786 7.917 36.259 1.00 95.19 326 THR A CA 1
ATOM 2572 C C . THR A 1 326 ? -25.021 7.140 35.801 1.00 95.19 326 THR A C 1
ATOM 2574 O O . THR A 1 326 ? -25.997 7.742 35.352 1.00 95.19 326 THR A O 1
ATOM 2577 N N . TRP A 1 327 ? -25.029 5.812 35.965 1.00 94.50 327 TRP A N 1
ATOM 2578 C CA . TRP A 1 327 ? -26.203 4.997 35.638 1.00 94.50 327 TRP A CA 1
ATOM 2579 C C . TRP A 1 327 ? -27.421 5.341 36.509 1.00 94.50 327 TRP A C 1
ATOM 2581 O O . TRP A 1 327 ? -28.512 5.500 35.970 1.00 94.50 327 TRP A O 1
ATOM 2591 N N . LEU A 1 328 ? -27.250 5.505 37.827 1.00 93.44 328 LEU A N 1
ATOM 2592 C CA . LEU A 1 328 ? -28.339 5.881 38.738 1.00 93.44 328 LEU A CA 1
ATOM 2593 C C . LEU A 1 328 ? -28.917 7.259 38.407 1.00 93.44 328 LEU A C 1
ATOM 2595 O O . LEU A 1 328 ? -30.132 7.423 38.432 1.00 93.44 328 LEU A O 1
ATOM 2599 N N . GLY A 1 329 ? -28.070 8.230 38.053 1.00 92.62 329 GLY A N 1
ATOM 2600 C CA . GLY A 1 329 ? -28.518 9.541 37.588 1.00 92.62 329 GLY A CA 1
ATOM 2601 C C . GLY A 1 329 ? -29.386 9.428 36.335 1.00 92.62 329 GLY A C 1
ATOM 2602 O O . GLY A 1 329 ? -30.498 9.953 36.302 1.00 92.62 329 GLY A O 1
ATOM 2603 N N . LYS A 1 330 ? -28.933 8.668 35.330 1.00 91.81 330 LYS A N 1
ATOM 2604 C CA . LYS A 1 330 ? -29.727 8.384 34.127 1.00 91.81 330 LYS A CA 1
ATOM 2605 C C . LYS A 1 330 ? -31.045 7.682 34.460 1.00 91.81 330 LYS A C 1
ATOM 2607 O O . LYS A 1 330 ? -32.086 8.104 33.965 1.00 91.81 330 LYS A O 1
ATOM 2612 N N . LEU A 1 331 ? -31.007 6.640 35.292 1.00 90.19 331 LEU A N 1
ATOM 2613 C CA . LEU A 1 331 ? -32.187 5.886 35.723 1.00 90.19 331 LEU A CA 1
ATOM 2614 C C . LEU A 1 331 ? -33.203 6.798 36.419 1.00 90.19 331 LEU A C 1
ATOM 2616 O O . LEU A 1 331 ? -34.390 6.711 36.134 1.00 90.19 331 LEU A O 1
ATOM 2620 N N . PHE A 1 332 ? -32.741 7.689 37.295 1.00 89.38 332 PHE A N 1
ATOM 2621 C CA . PHE A 1 332 ? -33.600 8.621 38.017 1.00 89.38 332 PHE A CA 1
ATOM 2622 C C . PHE A 1 332 ? -34.299 9.613 37.076 1.00 89.38 332 PHE A C 1
ATOM 2624 O O . PHE A 1 332 ? -35.502 9.823 37.196 1.00 89.38 332 PHE A O 1
ATOM 2631 N N . TRP A 1 333 ? -33.569 10.201 36.120 1.00 88.44 333 TRP A N 1
ATOM 2632 C CA . TRP A 1 333 ? -34.114 11.250 35.247 1.00 88.44 333 TRP A CA 1
ATOM 2633 C C . TRP A 1 333 ? -34.848 10.737 34.006 1.00 88.44 333 TRP A C 1
ATOM 2635 O O . TRP A 1 333 ? -35.775 11.389 33.534 1.00 88.44 333 TRP A O 1
ATOM 2645 N N . ARG A 1 334 ? -34.406 9.616 33.431 1.00 85.25 334 ARG A N 1
ATOM 2646 C CA . ARG A 1 334 ? -34.910 9.091 32.148 1.00 85.25 334 ARG A CA 1
ATOM 2647 C C . ARG A 1 334 ? -35.580 7.727 32.274 1.00 85.25 334 ARG A C 1
ATOM 2649 O O . ARG A 1 334 ? -36.248 7.301 31.336 1.00 85.25 334 ARG A O 1
ATOM 2656 N N . GLY A 1 335 ? -35.400 7.049 33.404 1.00 75.75 335 GLY A N 1
ATOM 2657 C CA . GLY A 1 335 ? -35.828 5.671 33.580 1.00 75.75 335 GLY A CA 1
ATOM 2658 C C . GLY A 1 335 ? -34.947 4.649 32.863 1.00 75.75 335 GLY A C 1
ATOM 2659 O O . GLY A 1 335 ? -34.046 4.985 32.095 1.00 75.75 335 GLY A O 1
ATOM 2660 N N . ASP A 1 336 ? -35.221 3.372 33.124 1.00 72.00 336 ASP A N 1
ATOM 2661 C CA . ASP A 1 336 ? -34.699 2.243 32.354 1.00 72.00 336 ASP A CA 1
ATOM 2662 C C . ASP A 1 336 ? -35.911 1.427 31.873 1.00 72.00 336 ASP A C 1
ATOM 2664 O O . ASP A 1 336 ? -36.653 0.905 32.715 1.00 72.00 336 ASP A O 1
ATOM 2668 N N . PRO A 1 337 ? -36.146 1.322 30.549 1.00 67.12 337 PRO A N 1
ATOM 2669 C CA . PRO A 1 337 ? -37.275 0.580 29.987 1.00 67.12 337 PRO A CA 1
ATOM 2670 C C . PRO A 1 337 ? -37.372 -0.865 30.488 1.00 67.12 337 PRO A C 1
ATOM 2672 O O . PRO A 1 337 ? -38.453 -1.442 30.481 1.00 67.12 337 PRO A O 1
ATOM 2675 N N . GLN A 1 338 ? -36.253 -1.453 30.920 1.00 66.69 338 GLN A N 1
ATOM 2676 C CA . GLN A 1 338 ? -36.196 -2.824 31.423 1.00 66.69 338 GLN A CA 1
ATOM 2677 C C . GLN A 1 338 ? -36.488 -2.936 32.928 1.00 66.69 338 GLN A C 1
ATOM 2679 O O . GLN A 1 338 ? -36.788 -4.027 33.406 1.00 66.69 338 GLN A O 1
ATOM 2684 N N . VAL A 1 339 ? -36.405 -1.831 33.677 1.00 64.50 339 VAL A N 1
ATOM 2685 C CA . VAL A 1 339 ? -36.710 -1.776 35.120 1.00 64.50 339 VAL A CA 1
ATOM 2686 C C . VAL A 1 339 ? -38.170 -1.382 35.358 1.00 64.50 339 VAL A C 1
ATOM 2688 O O . VAL A 1 339 ? -38.768 -1.812 36.343 1.00 64.50 339 VAL A O 1
ATOM 2691 N N . PHE A 1 340 ? -38.786 -0.640 34.432 1.00 55.09 340 PHE A N 1
ATOM 2692 C CA . PHE A 1 340 ? -40.224 -0.358 34.447 1.00 55.09 340 PHE A CA 1
ATOM 2693 C C . PHE A 1 340 ? -41.043 -1.557 33.941 1.00 55.09 340 PHE A C 1
ATOM 2695 O O . PHE A 1 340 ? -41.701 -1.504 32.904 1.00 55.09 340 PHE A O 1
ATOM 2702 N N . ILE A 1 341 ? -41.031 -2.652 34.699 1.00 48.75 341 ILE A N 1
ATOM 2703 C CA . ILE A 1 341 ? -42.071 -3.678 34.602 1.00 48.75 341 ILE A CA 1
ATOM 2704 C C . ILE A 1 341 ? -43.271 -3.166 35.408 1.00 48.75 341 ILE A C 1
ATOM 2706 O O . ILE A 1 341 ? -43.173 -2.998 36.619 1.00 48.75 341 ILE A O 1
ATOM 2710 N N . TYR A 1 342 ? -44.360 -2.863 34.692 1.00 45.50 342 TYR A N 1
ATOM 2711 C CA . TYR A 1 342 ? -45.733 -2.607 35.153 1.00 45.50 342 TYR A CA 1
ATOM 2712 C C . TYR A 1 342 ? -45.965 -2.698 36.674 1.00 45.50 342 TYR A C 1
ATOM 2714 O O . TYR A 1 342 ? -46.074 -3.792 37.225 1.00 45.50 342 TYR A O 1
ATOM 2722 N N . LEU A 1 343 ? -46.176 -1.552 37.326 1.00 40.94 343 LEU A N 1
ATOM 2723 C CA . LEU A 1 343 ? -47.057 -1.504 38.494 1.0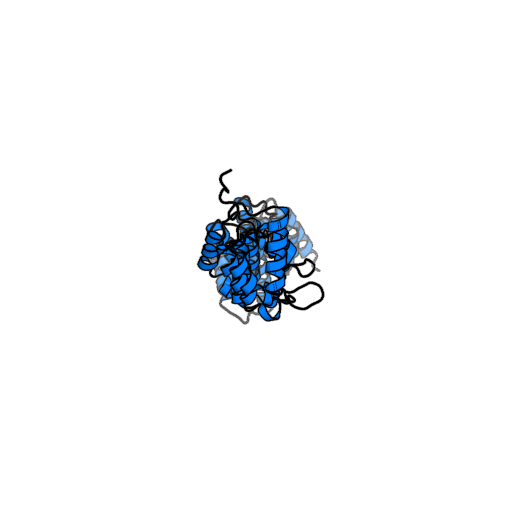0 40.94 343 LEU A CA 1
ATOM 2724 C C . LEU A 1 343 ? -48.498 -1.509 37.952 1.00 40.94 343 LEU A C 1
ATOM 2726 O O . LEU A 1 343 ? -48.860 -0.554 37.261 1.00 40.94 343 LEU A O 1
ATOM 2730 N N . PRO A 1 344 ? -49.310 -2.561 38.181 1.00 42.03 344 PRO A N 1
ATOM 2731 C CA . PRO A 1 344 ? -50.730 -2.505 37.864 1.00 42.03 344 PRO A CA 1
ATOM 2732 C C . PRO A 1 344 ? -51.381 -1.474 38.791 1.00 42.03 344 PRO A C 1
ATOM 2734 O O . PRO A 1 344 ? -51.179 -1.530 40.007 1.00 42.03 344 PRO A O 1
ATOM 2737 N N . GLY A 1 345 ? -52.093 -0.515 38.197 1.00 40.16 345 GLY A N 1
ATOM 2738 C CA . GLY A 1 345 ? -52.954 0.429 38.911 1.00 40.16 345 GLY A CA 1
ATOM 2739 C C . GLY A 1 345 ? -54.257 -0.198 39.378 1.00 40.16 345 GLY A C 1
ATOM 2740 O O . GLY A 1 345 ? -54.646 -1.246 38.809 1.00 40.16 345 GLY A O 1
#

Radius of gyration: 33.24 Å; chains: 1; bounding box: 91×34×89 Å

Organism: NCBI:txid62062

pLDDT: mean 88.74, std 10.34, range [40.16, 98.5]